Protein AF-A0AB38BLZ2-F1 (afdb_monomer)

pLDDT: mean 83.96, std 11.2, range [39.53, 96.81]

Solvent-accessible surface area (backbone atoms only — not comparable to full-atom values): 18205 Å² total; per-residue (Å²): 129,86,78,77,80,40,36,36,30,38,37,42,45,63,64,98,86,65,92,75,84,77,57,64,66,62,52,53,51,53,39,42,73,73,34,82,57,45,43,65,57,74,48,79,86,64,67,67,87,76,29,53,58,26,36,32,22,47,77,90,39,77,36,30,35,40,36,40,34,74,45,71,57,96,86,41,70,22,49,37,40,38,39,44,49,74,43,80,77,51,75,43,77,64,50,50,48,53,54,52,48,45,56,50,43,54,53,51,52,44,44,75,73,66,43,78,45,72,46,79,77,40,48,41,66,26,50,50,48,36,51,56,49,49,52,54,48,53,53,47,52,51,52,52,48,47,46,54,49,55,53,41,34,78,75,59,36,89,62,29,60,82,76,51,48,48,69,69,57,54,55,52,36,54,66,48,43,55,67,49,51,75,73,43,61,93,54,70,91,61,88,51,65,70,75,60,49,54,78,66,49,66,48,52,58,34,64,37,49,38,76,45,61,73,61,80,49,70,70,54,48,51,54,49,50,54,54,51,51,55,38,64,76,66,73,54,58,71,69,57,57,51,48,60,58,58,69,45,38,46,91,49,66,27,47,37,69,69,70,33,56,92,32,48,65,73,63,53,64,54,55,51,58,55,48,41,58,51,50,54,42,44,78,66,69,49,90,46,53,71,69,58,44,52,55,51,50,51,54,50,53,58,47,43,53,53,51,52,52,25,44,50,41,41,48,64,68,60,73,79,115

Organism: NCBI:txid82803

Mean predicted aligned error: 9.61 Å

Structure (mmCIF, N/CA/C/O backbone):
data_AF-A0AB38BLZ2-F1
#
_entry.id   AF-A0AB38BLZ2-F1
#
loop_
_atom_site.group_PDB
_atom_site.id
_atom_site.type_symbol
_atom_site.label_atom_id
_atom_site.label_alt_id
_atom_site.label_comp_id
_atom_site.label_asym_id
_atom_site.label_entity_id
_atom_site.label_seq_id
_atom_site.pdbx_PDB_ins_code
_atom_site.Cartn_x
_atom_site.Cartn_y
_atom_site.Cartn_z
_atom_site.occupancy
_atom_site.B_iso_or_equiv
_atom_site.auth_seq_id
_atom_site.auth_comp_id
_atom_site.auth_asym_id
_atom_site.auth_atom_id
_atom_site.pdbx_PDB_model_num
ATOM 1 N N . MET A 1 1 ? -11.806 25.461 7.755 1.00 40.72 1 MET A N 1
ATOM 2 C CA . MET A 1 1 ? -11.241 24.106 7.628 1.00 40.72 1 MET A CA 1
ATOM 3 C C . MET A 1 1 ? -12.304 23.178 8.152 1.00 40.72 1 MET A C 1
ATOM 5 O O . MET A 1 1 ? -12.737 23.386 9.275 1.00 40.72 1 MET A O 1
ATOM 9 N N . ASP A 1 2 ? -12.812 22.295 7.302 1.00 39.53 2 ASP A N 1
ATOM 10 C CA . ASP A 1 2 ? -13.836 21.329 7.694 1.00 39.53 2 ASP A CA 1
ATOM 11 C C . ASP A 1 2 ? -13.215 20.425 8.766 1.00 39.53 2 ASP A C 1
ATOM 13 O O . ASP A 1 2 ? -12.182 19.797 8.517 1.00 39.53 2 ASP A O 1
ATOM 17 N N . THR A 1 3 ? -13.748 20.444 9.986 1.00 51.53 3 THR A N 1
ATOM 18 C CA . THR A 1 3 ? -13.299 19.545 11.049 1.00 51.53 3 THR A CA 1
ATOM 19 C C . THR A 1 3 ? -13.644 18.131 10.602 1.00 51.53 3 THR A C 1
ATOM 21 O O . THR A 1 3 ? -14.809 17.736 10.600 1.00 51.53 3 THR A O 1
ATOM 24 N N . MET A 1 4 ? -12.634 17.378 10.145 1.00 58.53 4 MET A N 1
ATOM 25 C CA . MET A 1 4 ? -12.800 15.976 9.758 1.00 58.53 4 MET A CA 1
ATOM 26 C C . MET A 1 4 ? -13.527 15.252 10.889 1.00 58.53 4 MET A C 1
ATOM 28 O O . MET A 1 4 ? -13.049 15.216 12.022 1.00 58.53 4 MET A O 1
ATOM 32 N N . ARG A 1 5 ? -14.702 14.701 10.588 1.00 67.19 5 ARG A N 1
ATOM 33 C CA . ARG A 1 5 ? -15.499 13.953 11.555 1.00 67.19 5 ARG A CA 1
ATOM 34 C C . ARG A 1 5 ? -14.756 12.662 11.911 1.00 67.19 5 ARG A C 1
ATOM 36 O O . ARG A 1 5 ? -14.778 11.706 11.142 1.00 67.19 5 ARG A O 1
ATOM 43 N N . ARG A 1 6 ? -14.097 12.636 13.071 1.00 82.06 6 ARG A N 1
ATOM 44 C CA . ARG A 1 6 ? -13.331 11.482 13.562 1.00 82.06 6 ARG A CA 1
ATOM 45 C C . ARG A 1 6 ? -14.278 10.512 14.251 1.00 82.06 6 ARG A C 1
ATOM 47 O O . ARG A 1 6 ? -14.625 10.683 15.415 1.00 82.06 6 ARG A O 1
ATOM 54 N N . LYS A 1 7 ? -14.752 9.521 13.503 1.00 87.75 7 LYS A N 1
ATOM 55 C CA . LYS A 1 7 ? -15.777 8.591 13.969 1.00 87.75 7 LYS A CA 1
ATOM 56 C C . LYS A 1 7 ? -15.363 7.149 13.732 1.00 87.75 7 LYS A C 1
ATOM 58 O O . LYS A 1 7 ? -14.854 6.794 12.669 1.00 87.75 7 LYS A O 1
ATOM 63 N N . ILE A 1 8 ? -15.615 6.317 14.733 1.00 88.75 8 ILE A N 1
ATOM 64 C CA . ILE A 1 8 ? -15.504 4.867 14.640 1.00 88.75 8 ILE A CA 1
ATOM 65 C C . ILE A 1 8 ? -16.882 4.283 14.923 1.00 88.75 8 ILE A C 1
ATOM 67 O O . ILE A 1 8 ? -17.538 4.637 15.900 1.00 88.75 8 ILE A O 1
ATOM 71 N N . LYS A 1 9 ? -17.338 3.380 14.064 1.00 90.38 9 LYS A N 1
ATOM 72 C CA . LYS A 1 9 ? -18.650 2.757 14.165 1.00 90.38 9 LYS A CA 1
ATOM 73 C C . LYS A 1 9 ? -18.559 1.273 13.876 1.00 90.38 9 LYS A C 1
ATOM 75 O O . LYS A 1 9 ? -18.134 0.873 12.791 1.00 90.38 9 LYS A O 1
ATOM 80 N N . PHE A 1 10 ? -19.058 0.466 14.804 1.00 89.94 10 PHE A N 1
ATOM 81 C CA . PHE A 1 10 ? -19.165 -0.974 14.623 1.00 89.94 10 PHE A CA 1
ATOM 82 C C . PHE A 1 10 ? -20.549 -1.508 14.974 1.00 89.94 10 PHE A C 1
ATOM 84 O O . PHE A 1 10 ? -21.252 -0.993 15.843 1.00 89.94 10 PHE A O 1
ATOM 91 N N . ILE A 1 11 ? -20.940 -2.565 14.262 1.00 87.81 11 ILE A N 1
ATOM 92 C CA . ILE A 1 11 ? -22.178 -3.308 14.495 1.00 87.81 11 ILE A CA 1
ATOM 93 C C . ILE A 1 11 ? -21.825 -4.753 14.811 1.00 87.81 11 ILE A C 1
ATOM 95 O O . ILE A 1 11 ? -21.118 -5.423 14.060 1.00 87.81 11 ILE A O 1
ATOM 99 N N . THR A 1 12 ? -22.343 -5.246 15.925 1.00 85.12 12 THR A N 1
ATOM 100 C CA . THR A 1 12 ? -22.231 -6.658 16.307 1.00 85.12 12 THR A CA 1
ATOM 101 C C . THR A 1 12 ? -23.292 -7.489 15.593 1.00 85.12 12 THR A C 1
ATOM 103 O O . THR A 1 12 ? -24.406 -7.014 15.413 1.00 85.12 12 THR A O 1
ATOM 106 N N . ILE A 1 13 ? -22.983 -8.735 15.227 1.00 75.38 13 ILE A N 1
ATOM 107 C CA . ILE A 1 13 ? -24.004 -9.726 14.863 1.00 75.38 13 ILE A CA 1
ATOM 108 C C . ILE A 1 13 ? -24.170 -10.693 16.029 1.00 75.38 13 ILE A C 1
ATOM 110 O O . ILE A 1 13 ? -23.218 -11.384 16.412 1.00 75.38 13 ILE A O 1
ATOM 114 N N . LYS A 1 14 ? -25.392 -10.767 16.562 1.00 68.69 14 LYS A N 1
ATOM 115 C CA . LYS A 1 14 ? -25.784 -11.789 17.539 1.00 68.69 14 LYS A CA 1
ATOM 116 C C . LYS A 1 14 ? -26.330 -13.025 16.818 1.00 68.69 14 LYS A C 1
ATOM 118 O O . LYS A 1 14 ? -26.986 -12.916 15.783 1.00 68.69 14 LYS A O 1
ATOM 123 N N . ASN A 1 15 ? -26.083 -14.204 17.385 1.00 58.34 15 ASN A N 1
ATOM 124 C CA . ASN A 1 15 ? -26.755 -15.425 16.953 1.00 58.34 15 ASN A CA 1
ATOM 125 C C . ASN A 1 15 ? -28.181 -15.436 17.530 1.00 58.34 15 ASN A C 1
ATOM 127 O O . ASN A 1 15 ? -28.391 -15.012 18.668 1.00 58.34 15 ASN A O 1
ATOM 131 N N . SER A 1 16 ? -29.161 -15.906 16.761 1.00 57.38 16 SER A N 1
ATOM 132 C CA . SER A 1 16 ? -30.600 -15.734 17.032 1.00 57.38 16 SER A CA 1
ATOM 133 C C . SER A 1 16 ? -31.121 -16.402 18.314 1.00 57.38 16 SER A C 1
ATOM 135 O O . SER A 1 16 ? -32.281 -16.213 18.667 1.00 57.38 16 SER A O 1
ATOM 137 N N . SER A 1 17 ? -30.286 -17.171 19.013 1.00 53.69 17 SER A N 1
ATOM 138 C CA . SER A 1 17 ? -30.633 -17.944 20.209 1.00 53.69 17 SER A CA 1
ATOM 139 C C . SER A 1 17 ? -29.987 -17.448 21.510 1.00 53.69 17 SER A C 1
ATOM 141 O O . SER A 1 17 ? -30.197 -18.072 22.546 1.00 53.69 17 SER A O 1
ATOM 143 N N . MET A 1 18 ? -29.192 -16.369 21.495 1.00 54.12 18 MET A N 1
ATOM 144 C CA . MET A 1 18 ? -28.422 -15.934 22.669 1.00 54.12 18 MET A CA 1
ATOM 145 C C . MET A 1 18 ? -28.929 -14.587 23.208 1.00 54.12 18 MET A C 1
ATOM 147 O O . MET A 1 18 ? -28.741 -13.544 22.578 1.00 54.12 18 MET A O 1
ATOM 151 N N . GLN A 1 19 ? -29.557 -14.595 24.391 1.00 55.44 19 GLN A N 1
ATOM 152 C CA . GLN A 1 19 ? -29.755 -13.378 25.185 1.00 55.44 19 GLN A CA 1
ATOM 153 C C . GLN A 1 19 ? -28.405 -12.986 25.787 1.00 55.44 19 GLN A C 1
ATOM 155 O O . GLN A 1 19 ? -27.980 -13.509 26.810 1.00 55.44 19 GLN A O 1
ATOM 160 N N . LEU A 1 20 ? -27.694 -12.107 25.089 1.00 59.12 20 LEU A N 1
ATOM 161 C CA . LEU A 1 20 ? -26.482 -11.484 25.599 1.00 59.12 20 LEU A CA 1
ATOM 162 C C . LEU A 1 20 ? -26.859 -10.182 26.299 1.00 59.12 20 LEU A C 1
ATOM 164 O O . LEU A 1 20 ? -27.080 -9.173 25.623 1.00 59.12 20 LEU A O 1
ATOM 168 N N . GLU A 1 21 ? -26.931 -10.237 27.629 1.00 66.94 21 GLU A N 1
ATOM 169 C CA . GLU A 1 21 ? -26.895 -9.061 28.496 1.00 66.94 21 GLU A CA 1
ATOM 170 C C . GLU A 1 21 ? -25.448 -8.566 28.553 1.00 66.94 21 GLU A C 1
ATOM 172 O O . GLU A 1 21 ? -24.581 -9.160 29.196 1.00 66.94 21 GLU A O 1
ATOM 177 N N . ILE A 1 22 ? -25.158 -7.505 27.802 1.00 73.19 22 ILE A N 1
ATOM 178 C CA . ILE A 1 22 ? -23.884 -6.804 27.930 1.00 73.19 22 ILE A CA 1
ATOM 179 C C . ILE A 1 22 ? -24.063 -5.769 29.031 1.00 73.19 22 ILE A C 1
ATOM 181 O O . ILE A 1 22 ? -24.833 -4.825 28.877 1.00 73.19 22 ILE A O 1
ATOM 185 N N . ASN A 1 23 ? -23.343 -5.950 30.133 1.00 83.00 23 ASN A N 1
ATOM 186 C CA . ASN A 1 23 ? -23.234 -4.928 31.158 1.00 83.00 23 ASN A CA 1
ATOM 187 C C . ASN A 1 23 ? -22.262 -3.847 30.662 1.00 83.00 23 ASN A C 1
ATOM 189 O O . ASN A 1 23 ? -21.052 -4.070 30.596 1.00 83.00 23 ASN A O 1
ATOM 193 N N . TYR A 1 24 ? -22.806 -2.696 30.265 1.00 82.94 24 TYR A N 1
ATOM 194 C CA . TYR A 1 24 ? -22.017 -1.583 29.736 1.00 82.94 24 TYR A CA 1
ATOM 195 C C . TYR A 1 24 ? -21.037 -1.022 30.766 1.00 82.94 24 TYR A C 1
ATOM 197 O O . TYR A 1 24 ? -19.929 -0.661 30.383 1.00 82.94 24 TYR A O 1
ATOM 205 N N . THR A 1 25 ? -21.399 -1.040 32.052 1.00 84.69 25 THR A N 1
ATOM 206 C CA . THR A 1 25 ? -20.509 -0.653 33.153 1.00 84.69 25 THR A CA 1
ATOM 207 C C . THR A 1 25 ? -19.302 -1.583 33.223 1.00 84.69 25 THR A C 1
ATOM 209 O O . THR A 1 25 ? -18.171 -1.111 33.217 1.00 84.69 25 THR A O 1
ATOM 212 N N . ASP A 1 26 ? -19.518 -2.902 33.174 1.00 88.12 26 ASP A N 1
ATOM 213 C CA . ASP A 1 26 ? -18.412 -3.872 33.170 1.00 88.12 26 ASP A CA 1
ATOM 214 C C . ASP A 1 26 ? -17.519 -3.716 31.929 1.00 88.12 26 ASP A C 1
ATOM 216 O O . ASP A 1 26 ? -16.310 -3.925 32.005 1.00 88.12 26 ASP A O 1
ATOM 220 N N . LEU A 1 27 ? -18.106 -3.387 30.771 1.00 88.44 27 LEU A N 1
ATOM 221 C CA . LEU A 1 27 ? -17.355 -3.130 29.541 1.00 88.44 27 LEU A CA 1
ATOM 222 C C . LEU A 1 27 ? -16.455 -1.901 29.692 1.00 88.44 27 LEU A C 1
ATOM 224 O O . LEU A 1 27 ? -15.264 -2.007 29.412 1.00 88.44 27 LEU A O 1
ATOM 228 N N . VAL A 1 28 ? -16.995 -0.757 30.128 1.00 90.25 28 VAL A N 1
ATOM 229 C CA . VAL A 1 28 ? -16.182 0.460 30.287 1.00 90.25 28 VAL A CA 1
ATOM 230 C C . VAL A 1 28 ? -15.120 0.280 31.367 1.00 90.25 28 VAL A C 1
ATOM 232 O O . VAL A 1 28 ? -13.969 0.612 31.111 1.00 90.25 28 VAL A O 1
ATOM 235 N N . SER A 1 29 ? -15.439 -0.355 32.501 1.00 91.06 29 SER A N 1
ATOM 236 C CA . SER A 1 29 ? -14.453 -0.663 33.547 1.00 91.06 29 SER A CA 1
ATOM 237 C C . SER A 1 29 ? -13.328 -1.567 33.038 1.00 91.06 29 SER A C 1
ATOM 239 O O . SER A 1 29 ? -12.162 -1.275 33.278 1.00 91.06 29 SER A O 1
ATOM 241 N N . SER A 1 30 ? -13.654 -2.607 32.262 1.00 91.56 30 SER A N 1
ATOM 242 C CA . SER A 1 30 ? -12.644 -3.473 31.638 1.00 91.56 30 SER A CA 1
ATOM 243 C C . SER A 1 30 ? -11.715 -2.698 30.701 1.00 91.56 30 SER A C 1
ATOM 245 O O . SER A 1 30 ? -10.531 -3.005 30.631 1.00 91.56 30 SER A O 1
ATOM 247 N N . ILE A 1 31 ? -12.229 -1.701 29.976 1.00 91.75 31 ILE A N 1
ATOM 248 C CA . ILE A 1 31 ? -11.412 -0.871 29.083 1.00 91.75 31 ILE A CA 1
ATOM 249 C C . ILE A 1 31 ? -10.514 0.074 29.887 1.00 91.75 31 ILE A C 1
ATOM 251 O O . ILE A 1 31 ? -9.355 0.239 29.526 1.00 91.75 31 ILE A O 1
ATOM 255 N N . GLU A 1 32 ? -11.014 0.678 30.968 1.00 93.00 32 GLU A N 1
ATOM 256 C CA . GLU A 1 32 ? -10.200 1.546 31.834 1.00 93.00 32 GLU A CA 1
ATOM 257 C C . GLU A 1 32 ? -9.049 0.802 32.524 1.00 93.00 32 GLU A C 1
ATOM 259 O O . GLU A 1 32 ? -8.032 1.413 32.848 1.00 93.00 32 GLU A O 1
ATOM 264 N N . GLU A 1 33 ? -9.219 -0.497 32.787 1.00 92.19 33 GLU A N 1
ATOM 265 C CA . GLU A 1 33 ? -8.164 -1.365 33.320 1.00 92.19 33 GLU A CA 1
ATOM 266 C C . GLU A 1 33 ? -7.121 -1.729 32.251 1.00 92.19 33 GLU A C 1
ATOM 268 O O . GLU A 1 33 ? -5.930 -1.800 32.553 1.00 92.19 33 GLU A O 1
ATOM 273 N N . GLU A 1 34 ? -7.555 -1.957 31.007 1.00 92.25 34 GLU A N 1
ATOM 274 C CA . GLU A 1 34 ? -6.686 -2.373 29.898 1.00 92.25 34 GLU A CA 1
ATOM 275 C C . GLU A 1 34 ? -5.946 -1.199 29.234 1.00 92.25 34 GLU A C 1
ATOM 277 O O . GLU A 1 34 ? -4.800 -1.359 28.805 1.00 92.25 34 GLU A O 1
ATOM 282 N N . VAL A 1 35 ? -6.569 -0.019 29.149 1.00 89.88 35 VAL A N 1
ATOM 283 C CA . VAL A 1 35 ? -6.046 1.136 28.407 1.00 89.88 35 VAL A CA 1
ATOM 284 C C . VAL A 1 35 ? -5.736 2.289 29.354 1.00 89.88 35 VAL A C 1
ATOM 286 O O . VAL A 1 35 ? -6.602 3.071 29.748 1.00 89.88 35 VAL A O 1
ATOM 289 N N . SER A 1 36 ? -4.454 2.410 29.698 1.00 86.56 36 SER A N 1
ATOM 290 C CA . SER A 1 36 ? -3.951 3.467 30.577 1.00 86.56 36 SER A CA 1
ATOM 291 C C . SER A 1 36 ? -4.310 4.859 30.053 1.00 86.56 36 SER A C 1
ATOM 293 O O . SER A 1 36 ? -4.063 5.179 28.894 1.00 86.56 36 SER A O 1
ATOM 295 N N . GLY A 1 37 ? -4.826 5.712 30.938 1.00 85.44 37 GLY A N 1
ATOM 296 C CA . GLY A 1 37 ? -5.163 7.105 30.636 1.00 85.44 37 GLY A CA 1
ATOM 297 C C . GLY A 1 37 ? -6.588 7.316 30.126 1.00 85.44 37 GLY A C 1
ATOM 298 O O . GLY A 1 37 ? -7.065 8.447 30.200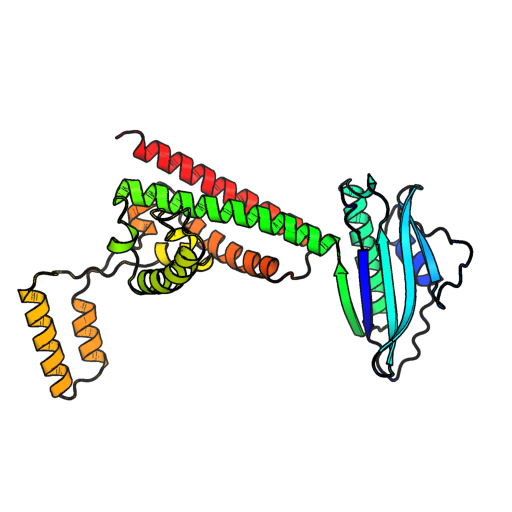 1.00 85.44 37 GLY A O 1
ATOM 299 N N . ILE A 1 38 ? -7.292 6.264 29.683 1.00 89.38 38 ILE A N 1
ATOM 300 C CA . ILE A 1 38 ? -8.701 6.361 29.276 1.00 89.38 38 ILE A CA 1
ATOM 301 C C . ILE A 1 38 ? -9.620 6.233 30.483 1.00 89.38 38 ILE A C 1
ATOM 303 O O . ILE A 1 38 ? -9.483 5.319 31.298 1.00 89.38 38 ILE A O 1
ATOM 307 N N . LYS A 1 39 ? -10.589 7.146 30.560 1.00 90.62 39 LYS A N 1
ATOM 308 C CA . LYS A 1 39 ? -11.680 7.146 31.534 1.00 90.62 39 LYS A CA 1
ATOM 309 C C . LYS A 1 39 ? -13.015 7.448 30.875 1.00 90.62 39 LYS A C 1
ATOM 311 O O . LYS A 1 39 ? -13.074 8.197 29.900 1.00 90.62 39 LYS A O 1
ATOM 316 N N . PHE A 1 40 ? -14.085 6.912 31.452 1.00 89.69 40 PHE A N 1
ATOM 317 C CA . PHE A 1 40 ? -15.451 7.097 30.974 1.00 89.69 40 PHE A CA 1
ATOM 318 C C . PHE A 1 40 ? -16.316 7.819 32.009 1.00 89.69 40 PHE A C 1
ATOM 320 O O . PHE A 1 40 ? -17.192 7.200 32.621 1.00 89.69 40 PHE A O 1
ATOM 327 N N . PRO A 1 41 ? -16.100 9.130 32.245 1.00 83.69 41 PRO A N 1
ATOM 328 C CA . PRO A 1 41 ? -16.984 9.881 33.119 1.00 83.69 41 PRO A CA 1
ATOM 329 C C . PRO A 1 41 ? -18.413 9.816 32.569 1.00 83.69 41 PRO A C 1
ATOM 331 O O . PRO A 1 41 ? -18.666 10.114 31.396 1.00 83.69 41 PRO A O 1
ATOM 334 N N . MET A 1 42 ? -19.346 9.385 33.418 1.00 69.19 42 MET A N 1
ATOM 335 C CA . MET A 1 42 ? -20.750 9.276 33.040 1.00 69.19 42 MET A CA 1
ATOM 336 C C . MET A 1 42 ? -21.273 10.664 32.664 1.00 69.19 42 MET A C 1
ATOM 338 O O . MET A 1 42 ? -21.106 11.624 33.416 1.00 69.19 42 MET A O 1
ATOM 342 N N . THR A 1 43 ? -21.902 10.779 31.498 1.00 66.50 43 THR A N 1
ATOM 343 C CA . THR A 1 43 ? -22.772 11.921 31.214 1.00 66.50 43 THR A CA 1
ATOM 344 C C . THR A 1 43 ? -24.074 11.724 31.975 1.00 66.50 43 THR A C 1
ATOM 346 O O . THR A 1 43 ? -24.560 10.591 32.018 1.00 66.50 43 THR A O 1
ATOM 349 N N . ASP A 1 44 ? -24.655 12.795 32.528 1.00 56.09 44 ASP A N 1
ATOM 350 C CA . ASP A 1 44 ? -26.044 12.776 33.004 1.00 56.09 44 ASP A CA 1
ATOM 351 C C . ASP A 1 44 ? -26.899 12.060 31.954 1.00 56.09 44 ASP A C 1
ATOM 353 O O . ASP A 1 44 ? -26.807 12.406 30.772 1.00 56.09 44 ASP A O 1
ATOM 357 N N . GLU A 1 45 ? -27.633 11.017 32.363 1.00 51.09 45 GLU A N 1
ATOM 358 C CA . GLU A 1 45 ? -28.365 10.098 31.484 1.00 51.09 45 GLU A CA 1
ATOM 359 C C . GLU A 1 45 ? -29.304 10.861 30.543 1.00 51.09 45 GLU A C 1
ATOM 361 O O . GLU A 1 45 ? -30.499 11.040 30.786 1.00 51.09 45 GLU A O 1
ATOM 366 N N . THR A 1 46 ? -28.782 11.309 29.410 1.00 48.59 46 THR A N 1
ATOM 367 C CA . THR A 1 46 ? -29.603 11.815 28.330 1.00 48.59 46 THR A CA 1
ATOM 368 C C . THR A 1 46 ? -30.002 10.587 27.540 1.00 48.59 46 THR A C 1
ATOM 370 O O . THR A 1 46 ? -29.261 10.059 26.718 1.00 48.59 46 THR A O 1
ATOM 373 N N . ASN A 1 47 ? -31.198 10.095 27.862 1.00 49.25 47 ASN A N 1
ATOM 374 C CA . ASN A 1 47 ? -31.903 8.992 27.212 1.00 49.25 47 ASN A CA 1
ATOM 375 C C . ASN A 1 47 ? -32.272 9.351 25.751 1.00 49.25 47 ASN A C 1
ATOM 377 O O . ASN A 1 47 ? -33.423 9.257 25.321 1.00 49.25 47 ASN A O 1
ATOM 381 N N . ILE A 1 48 ? -31.304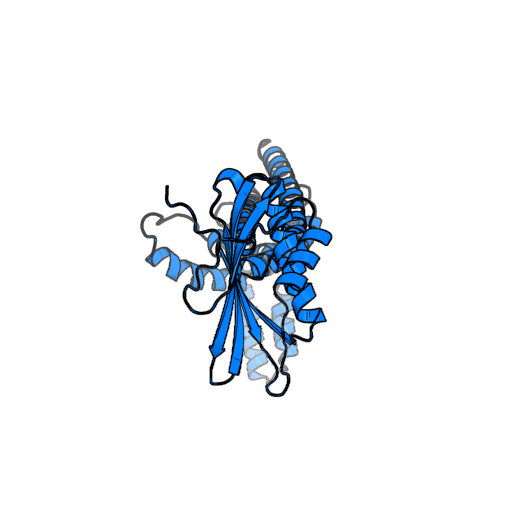 9.823 24.965 1.00 46.34 48 ILE A N 1
ATOM 382 C CA . ILE A 1 48 ? -31.486 10.178 23.566 1.00 46.34 48 ILE A CA 1
ATOM 383 C C . ILE A 1 48 ? -31.506 8.854 22.801 1.00 46.34 48 ILE A C 1
ATOM 385 O O . ILE A 1 48 ? -30.486 8.199 22.610 1.00 46.34 48 ILE A O 1
ATOM 389 N N . ASN A 1 49 ? -32.702 8.438 22.381 1.00 49.44 49 ASN A N 1
ATOM 390 C CA . ASN A 1 49 ? -32.943 7.254 21.547 1.00 49.44 49 ASN A CA 1
ATOM 391 C C . ASN A 1 49 ? -32.641 5.876 22.184 1.00 49.44 49 ASN A C 1
ATOM 393 O O . ASN A 1 49 ? -32.249 4.961 21.462 1.00 49.44 49 ASN A O 1
ATOM 397 N N . LYS A 1 50 ? -32.884 5.683 23.494 1.00 63.09 50 LYS A N 1
ATOM 398 C CA . LYS A 1 50 ? -32.710 4.385 24.203 1.00 63.09 50 LYS A CA 1
ATOM 399 C C . LYS A 1 50 ? -31.278 3.811 24.152 1.00 63.09 50 LYS A C 1
ATOM 401 O O . LYS A 1 50 ? -31.105 2.594 24.104 1.00 63.09 50 LYS A O 1
ATOM 406 N N . GLY A 1 51 ? -30.264 4.671 24.108 1.00 73.19 51 GLY A N 1
ATOM 407 C CA . GLY A 1 51 ? -28.856 4.276 24.185 1.00 73.19 51 GLY A CA 1
ATOM 408 C C . GLY A 1 51 ? -28.170 4.828 25.433 1.00 73.19 51 GLY A C 1
ATOM 409 O O . GLY A 1 51 ? -28.707 5.718 26.088 1.00 73.19 51 GLY A O 1
ATOM 410 N N . ILE A 1 52 ? -26.986 4.301 25.741 1.00 82.50 52 ILE A N 1
ATOM 411 C CA . ILE A 1 52 ? -26.124 4.773 26.831 1.00 82.50 52 ILE A CA 1
ATOM 412 C C . ILE A 1 52 ? -24.964 5.557 26.224 1.00 82.50 52 ILE A C 1
ATOM 414 O O . ILE A 1 52 ? -24.333 5.092 25.273 1.00 82.50 52 ILE A O 1
ATOM 418 N N . VAL A 1 53 ? -24.690 6.738 26.771 1.00 86.69 53 VAL A N 1
ATOM 419 C CA . VAL A 1 53 ? -23.579 7.605 26.369 1.00 86.69 53 VAL A CA 1
ATOM 420 C C . VAL A 1 53 ? -22.592 7.700 27.530 1.00 86.69 53 VAL A C 1
ATOM 422 O O . VAL A 1 53 ? -22.993 7.897 28.675 1.00 86.69 53 VAL A O 1
ATOM 425 N N . TYR A 1 54 ? -21.305 7.596 27.220 1.00 88.50 54 TYR A N 1
ATOM 426 C CA . TYR A 1 54 ? -20.206 7.955 28.106 1.00 88.50 54 TYR A CA 1
ATOM 427 C C . TYR A 1 54 ? -19.382 9.054 27.444 1.00 88.50 54 TYR A C 1
ATOM 429 O O . TYR A 1 54 ? -19.136 9.000 26.236 1.00 88.50 54 TYR A O 1
ATOM 437 N N . ASN A 1 55 ? -18.905 10.027 28.218 1.00 88.94 55 ASN A N 1
ATOM 438 C CA . ASN A 1 55 ? -17.796 10.848 27.745 1.00 88.94 55 ASN A CA 1
ATOM 439 C C . ASN A 1 55 ? -16.542 9.974 27.695 1.00 88.94 55 ASN A C 1
ATOM 441 O O . ASN A 1 55 ? -16.361 9.102 28.537 1.00 88.94 55 ASN A O 1
ATOM 445 N N . VAL A 1 56 ? -15.668 10.218 26.726 1.00 88.56 56 VAL A N 1
ATOM 446 C CA . VAL A 1 56 ? -14.333 9.620 26.677 1.00 88.56 56 VAL A CA 1
ATOM 447 C C . VAL A 1 56 ? -13.356 10.687 27.133 1.00 88.56 56 VAL A C 1
ATOM 449 O O . VAL A 1 56 ? -13.237 11.734 26.495 1.00 88.56 56 VAL A O 1
ATOM 452 N N . SER A 1 57 ? -12.680 10.429 28.244 1.00 87.94 57 SER A N 1
ATOM 453 C CA . SER A 1 57 ? -11.615 11.268 28.775 1.00 87.94 57 SER A CA 1
ATOM 454 C C . SER A 1 57 ? -10.274 10.582 28.554 1.00 87.94 57 SER A C 1
ATOM 456 O O . SER A 1 57 ? -10.143 9.402 28.870 1.00 87.94 57 SER A O 1
ATOM 458 N N . LEU A 1 58 ? -9.276 11.322 28.073 1.00 85.88 58 LEU A N 1
ATOM 459 C CA . LEU A 1 58 ? -7.877 10.905 28.098 1.00 85.88 58 LEU A CA 1
ATOM 460 C C . LEU A 1 58 ? -7.075 11.899 28.934 1.00 85.88 58 LEU A C 1
ATOM 462 O O . LEU A 1 58 ? -7.167 13.095 28.678 1.00 85.88 58 LEU A O 1
ATOM 466 N N . ASP A 1 59 ? -6.323 11.416 29.926 1.00 83.44 59 ASP A N 1
ATOM 467 C CA . ASP A 1 59 ? -5.509 12.259 30.821 1.00 83.44 59 ASP A CA 1
ATOM 468 C C . ASP A 1 59 ? -6.305 13.466 31.376 1.00 83.44 59 ASP A C 1
ATOM 470 O O . ASP A 1 59 ? -5.870 14.611 31.305 1.00 83.44 59 ASP A O 1
ATOM 474 N N . GLU A 1 60 ? -7.516 13.201 31.887 1.00 82.50 60 GLU A N 1
ATOM 475 C CA . GLU A 1 60 ? -8.468 14.192 32.441 1.00 82.50 60 GLU A CA 1
ATOM 476 C C . GLU A 1 60 ? -9.102 15.171 31.432 1.00 82.50 60 GLU A C 1
ATOM 478 O O . GLU A 1 60 ? -9.947 15.988 31.803 1.00 82.50 60 GLU A O 1
ATOM 483 N N . GLN A 1 61 ? -8.775 15.065 30.144 1.00 84.31 61 GLN A N 1
ATOM 484 C CA . GLN A 1 61 ? -9.389 15.866 29.093 1.00 84.31 61 GLN A CA 1
ATOM 485 C C . GLN A 1 61 ? -10.472 15.083 28.347 1.00 84.31 61 GLN A C 1
ATOM 487 O O . GLN A 1 61 ? -10.217 14.004 27.817 1.00 84.31 61 GLN A O 1
ATOM 492 N N . ILE A 1 62 ? -11.674 15.655 28.217 1.00 85.75 62 ILE A N 1
ATOM 493 C CA . ILE A 1 62 ? -12.730 15.072 27.375 1.00 85.75 62 ILE A CA 1
ATOM 494 C C . ILE A 1 62 ? -12.318 15.184 25.903 1.00 85.75 62 ILE A C 1
ATOM 496 O O . ILE A 1 62 ? -12.147 16.284 25.374 1.00 85.75 62 ILE A O 1
ATOM 500 N N . VAL A 1 63 ? -12.180 14.036 25.240 1.00 85.31 63 VAL A N 1
ATOM 501 C CA . VAL A 1 63 ? -11.747 13.923 23.839 1.00 85.31 63 VAL A CA 1
ATOM 502 C C . VAL A 1 63 ? -12.855 13.470 22.890 1.00 85.31 63 VAL A C 1
ATOM 504 O O . VAL A 1 63 ? -12.708 13.597 21.673 1.00 85.31 63 VAL A O 1
ATOM 507 N N . GLY A 1 64 ? -13.964 12.959 23.424 1.00 87.44 64 GLY A N 1
ATOM 508 C CA . GLY A 1 64 ? -15.071 12.457 22.620 1.00 87.44 64 GLY A CA 1
ATOM 509 C C . GLY A 1 64 ? -16.178 11.821 23.448 1.00 87.44 64 GLY A C 1
ATOM 510 O O . GLY A 1 64 ? -16.268 12.027 24.658 1.00 87.44 64 GLY A O 1
ATOM 511 N N . THR A 1 65 ? -17.009 11.025 22.785 1.00 88.56 65 THR A N 1
ATOM 512 C CA . THR A 1 65 ? -18.091 10.249 23.388 1.00 88.56 65 THR A CA 1
ATOM 513 C C . THR A 1 65 ? -18.099 8.815 22.867 1.00 88.56 65 THR A C 1
ATOM 515 O O . THR A 1 65 ? -17.737 8.527 21.725 1.00 88.56 65 THR A O 1
ATOM 518 N N . LEU A 1 66 ? -18.521 7.900 23.733 1.00 89.38 66 LEU A N 1
ATOM 519 C CA . LEU A 1 66 ? -18.776 6.502 23.434 1.00 89.38 66 LEU A CA 1
ATOM 520 C C . LEU A 1 66 ? -20.270 6.255 23.615 1.00 89.38 66 LEU A C 1
ATOM 522 O O . LEU A 1 66 ? -20.812 6.411 24.707 1.00 89.38 66 LEU A O 1
ATOM 526 N N . PHE A 1 67 ? -20.937 5.875 22.537 1.00 87.81 67 PHE A N 1
ATOM 527 C CA . PHE A 1 67 ? -22.368 5.639 22.499 1.00 87.81 67 PHE A CA 1
ATOM 528 C C . PHE A 1 67 ? -22.672 4.180 22.186 1.00 87.81 67 PHE A C 1
ATOM 530 O O . PHE A 1 67 ? -22.202 3.623 21.192 1.00 87.81 67 PHE A O 1
ATOM 537 N N . PHE A 1 68 ? -23.523 3.588 23.014 1.00 85.75 68 PHE A N 1
ATOM 538 C CA . PHE A 1 68 ? -24.063 2.251 22.845 1.00 85.75 68 PHE A CA 1
ATOM 539 C C . PHE A 1 68 ? -25.554 2.338 22.560 1.00 85.75 68 PHE A C 1
ATOM 541 O O . PHE A 1 68 ? -26.299 2.950 23.322 1.00 85.75 68 PHE A O 1
ATOM 548 N N . CYS A 1 69 ? -26.024 1.666 21.514 1.00 82.44 69 CYS A N 1
ATOM 549 C CA . CYS A 1 69 ? -27.457 1.484 21.318 1.00 82.44 69 CYS A CA 1
ATOM 550 C C . CYS A 1 69 ? -27.788 0.110 20.751 1.00 82.44 69 CYS A C 1
ATOM 552 O O . CYS A 1 69 ? -27.004 -0.512 20.031 1.00 82.44 69 CYS A O 1
ATOM 554 N N . GLU A 1 70 ? -28.986 -0.367 21.065 1.00 80.38 70 GLU A N 1
ATOM 555 C CA . GLU A 1 70 ? -29.520 -1.579 20.464 1.00 80.38 70 GLU A CA 1
ATOM 556 C C . GLU A 1 70 ? -30.406 -1.233 19.267 1.00 80.38 70 GLU A C 1
ATOM 558 O O . GLU A 1 70 ? -31.335 -0.426 19.355 1.00 80.38 70 GLU A O 1
ATOM 563 N N . LYS A 1 71 ? -30.137 -1.870 18.127 1.00 79.00 71 LYS A N 1
ATOM 564 C CA . LYS A 1 71 ? -30.887 -1.686 16.882 1.00 79.00 71 LYS A CA 1
ATOM 565 C C . LYS A 1 71 ? -31.278 -3.022 16.278 1.00 79.00 71 LYS A C 1
ATOM 567 O O . LYS A 1 71 ? -30.509 -3.980 16.281 1.00 79.00 71 LYS A O 1
ATOM 572 N N . LYS A 1 72 ? -32.488 -3.091 15.719 1.00 77.25 72 LYS A N 1
ATOM 573 C CA . LYS A 1 72 ? -32.940 -4.269 14.973 1.00 77.25 72 LYS A CA 1
ATOM 574 C C . LYS A 1 72 ? -32.565 -4.141 13.498 1.00 77.25 72 LYS A C 1
ATOM 576 O O . LYS A 1 72 ? -32.993 -3.195 12.845 1.00 77.25 72 LYS A O 1
ATOM 581 N N . TYR A 1 73 ? -31.840 -5.123 12.968 1.00 76.81 73 TYR A N 1
ATOM 582 C CA . TYR A 1 73 ? -31.565 -5.270 11.537 1.00 76.81 73 TYR A CA 1
ATOM 583 C C . TYR A 1 73 ? -32.191 -6.574 11.054 1.00 76.81 73 TYR A C 1
ATOM 585 O O . TYR A 1 73 ? -31.882 -7.643 11.575 1.00 76.81 73 TYR A O 1
ATOM 593 N N . ASN A 1 74 ? -33.104 -6.479 10.084 1.00 77.69 74 ASN A N 1
ATOM 594 C CA . ASN A 1 74 ? -33.853 -7.620 9.544 1.00 77.69 74 ASN A CA 1
ATOM 595 C C . ASN A 1 74 ? -34.478 -8.526 10.633 1.00 77.69 74 ASN A C 1
ATOM 597 O O . ASN A 1 74 ? -34.373 -9.747 10.585 1.00 77.69 74 ASN A O 1
ATOM 601 N N . GLY A 1 75 ? -35.063 -7.918 11.670 1.00 72.25 75 GLY A N 1
ATOM 602 C CA . GLY A 1 75 ? -35.687 -8.634 12.791 1.00 72.25 75 GLY A CA 1
ATOM 603 C C . GLY A 1 75 ? -34.734 -9.090 13.905 1.00 72.25 75 GLY A C 1
ATOM 604 O O . GLY A 1 75 ? -35.205 -9.363 15.007 1.00 72.25 75 GLY A O 1
ATOM 605 N N . TYR A 1 76 ? -33.417 -9.088 13.681 1.00 74.31 76 TYR A N 1
ATOM 606 C CA . TYR A 1 76 ? -32.417 -9.467 14.685 1.00 74.31 76 TYR A CA 1
ATOM 607 C C . TYR A 1 76 ? -31.940 -8.254 15.482 1.00 74.31 76 TYR A C 1
ATOM 609 O O . TYR A 1 76 ? -31.638 -7.210 14.905 1.00 74.31 76 TYR A O 1
ATOM 617 N N . LEU A 1 77 ? -31.863 -8.382 16.808 1.00 75.06 77 LEU A N 1
ATOM 618 C CA . LEU A 1 77 ? -31.339 -7.340 17.690 1.00 75.06 77 LEU A CA 1
ATOM 619 C C . LEU A 1 77 ? -29.807 -7.352 17.662 1.00 75.06 77 LEU A C 1
ATOM 621 O O . LEU A 1 77 ? -29.181 -8.370 17.949 1.00 75.06 77 LEU A O 1
ATOM 625 N N . ASN A 1 78 ? -29.213 -6.212 17.337 1.00 80.38 78 ASN A N 1
ATOM 626 C CA . ASN A 1 78 ? -27.776 -6.014 17.233 1.00 80.38 78 ASN A CA 1
ATOM 627 C C . ASN A 1 78 ? -27.373 -4.822 18.097 1.00 80.38 78 ASN A C 1
ATOM 629 O O . ASN A 1 78 ? -28.144 -3.879 18.267 1.00 80.38 78 ASN A O 1
ATOM 633 N N . MET A 1 79 ? -26.154 -4.857 18.620 1.00 81.31 79 MET A N 1
ATOM 634 C CA . MET A 1 79 ? -25.564 -3.698 19.279 1.00 81.31 79 MET A CA 1
ATOM 635 C C . MET A 1 79 ? -24.802 -2.869 18.250 1.00 81.31 79 MET A C 1
ATOM 637 O O . MET A 1 79 ? -23.944 -3.406 17.543 1.00 81.31 79 MET A O 1
ATOM 641 N N . GLU A 1 80 ? -25.128 -1.585 18.184 1.00 85.75 80 GLU A N 1
ATOM 642 C CA . GLU A 1 80 ? -24.384 -0.566 17.457 1.00 85.75 80 GLU A CA 1
ATOM 643 C C . GLU A 1 80 ? -23.591 0.255 18.472 1.00 85.75 80 GLU A C 1
ATOM 645 O O . GLU A 1 80 ? -24.130 0.707 19.486 1.00 85.75 80 GLU A O 1
ATOM 650 N N . ILE A 1 81 ? -22.302 0.416 18.196 1.00 86.00 81 ILE A N 1
ATOM 651 C CA . ILE A 1 81 ? -21.377 1.145 19.053 1.00 86.00 81 ILE A CA 1
ATOM 652 C C . ILE A 1 81 ? -20.717 2.213 18.202 1.00 86.00 81 ILE A C 1
ATOM 654 O O . ILE A 1 81 ? -20.246 1.941 17.092 1.00 86.00 81 ILE A O 1
ATOM 658 N N . ILE A 1 82 ? -20.739 3.436 18.713 1.00 87.12 82 ILE A N 1
ATOM 659 C CA . ILE A 1 82 ? -20.217 4.618 18.044 1.00 87.12 82 ILE A CA 1
ATOM 660 C C . ILE A 1 82 ? -19.232 5.288 18.991 1.00 87.12 82 ILE A C 1
ATOM 662 O O . ILE A 1 82 ? -19.560 5.553 20.142 1.00 87.12 82 ILE A O 1
ATOM 666 N N . ILE A 1 83 ? -18.035 5.561 18.494 1.00 85.94 83 ILE A N 1
ATOM 667 C CA . ILE A 1 83 ? -17.033 6.385 19.156 1.00 85.94 83 ILE A CA 1
ATOM 668 C C . ILE A 1 83 ? -16.931 7.652 18.311 1.00 85.94 83 ILE A C 1
ATOM 670 O O . ILE A 1 83 ? -16.454 7.598 17.175 1.00 85.94 83 ILE A O 1
ATOM 674 N N . ASP A 1 84 ? -17.426 8.767 18.835 1.00 85.56 84 ASP A N 1
ATOM 675 C CA . ASP A 1 84 ? -17.324 10.080 18.199 1.00 85.56 84 ASP A CA 1
ATOM 676 C C . ASP A 1 84 ? -16.206 10.866 18.897 1.00 85.56 84 ASP A C 1
ATOM 678 O O . ASP A 1 84 ? -16.302 11.196 20.076 1.00 85.56 84 ASP A O 1
ATOM 682 N N . ILE A 1 85 ? -15.125 11.158 18.177 1.00 81.12 85 ILE A N 1
ATOM 683 C CA . ILE A 1 85 ? -13.955 11.873 18.697 1.00 81.12 85 ILE A CA 1
ATOM 684 C C . ILE A 1 85 ? -14.081 13.335 18.266 1.00 81.12 85 ILE A C 1
ATOM 686 O O . ILE A 1 85 ? -14.124 13.648 17.076 1.00 81.12 85 ILE A O 1
ATOM 690 N N . THR A 1 86 ? -14.182 14.239 19.238 1.00 72.50 86 THR A N 1
ATOM 691 C CA . THR A 1 86 ? -14.518 15.658 19.021 1.00 72.50 86 THR A CA 1
ATOM 692 C C . THR A 1 86 ? -13.337 16.600 19.246 1.00 72.50 86 THR A C 1
ATOM 694 O O . THR A 1 86 ? -13.401 17.766 18.866 1.00 72.50 86 THR A O 1
ATOM 697 N N . SER A 1 87 ? -12.253 16.114 19.853 1.00 63.78 87 SER A N 1
ATOM 698 C CA . SER A 1 87 ? -11.068 16.913 20.169 1.00 63.78 87 SER A CA 1
ATOM 699 C C . SER A 1 87 ? -10.126 17.065 18.970 1.00 63.78 87 SER A C 1
ATOM 701 O O . SER A 1 87 ? -9.562 16.081 18.492 1.00 63.78 87 SER A O 1
ATOM 703 N N . ASP A 1 88 ? -9.852 18.306 18.552 1.00 57.44 88 ASP A N 1
ATOM 704 C CA . ASP A 1 88 ? -8.770 18.622 17.602 1.00 57.44 88 ASP A CA 1
ATOM 705 C C . ASP A 1 88 ? -7.371 18.342 18.185 1.00 57.44 88 ASP A C 1
ATOM 707 O O . ASP A 1 88 ? -6.436 18.055 17.437 1.00 57.44 88 ASP A O 1
ATOM 711 N N . GLN A 1 89 ? -7.225 18.350 19.518 1.00 51.28 89 GLN A N 1
ATOM 712 C CA . GLN A 1 89 ? -5.966 18.045 20.214 1.00 51.28 89 GLN A CA 1
ATOM 713 C C . GLN A 1 89 ? -5.594 16.553 20.184 1.00 51.28 89 GLN A C 1
ATOM 715 O O . GLN A 1 89 ? -4.448 16.210 20.473 1.00 51.28 89 GLN A O 1
ATOM 720 N N . SER A 1 90 ? -6.500 15.672 19.737 1.00 50.78 90 SER A N 1
ATOM 721 C CA . SER A 1 90 ? -6.216 14.243 19.522 1.00 50.78 90 SER A CA 1
ATOM 722 C C . SER A 1 90 ? -5.237 13.954 18.363 1.00 50.78 90 SER A C 1
ATOM 724 O O . SER A 1 90 ? -4.997 12.803 18.039 1.00 50.78 90 SER A O 1
ATOM 726 N N . LEU A 1 91 ? -4.619 14.986 17.770 1.00 50.34 91 LEU A N 1
ATOM 727 C CA . LEU A 1 91 ? -3.584 14.876 16.729 1.00 50.34 91 LEU A CA 1
ATOM 728 C C . LEU A 1 91 ? -2.179 14.528 17.256 1.00 50.34 91 LEU A C 1
ATOM 730 O O . LEU A 1 91 ? -1.248 14.392 16.462 1.00 50.34 91 LEU A O 1
ATOM 734 N N . SER A 1 92 ? -1.977 14.425 18.574 1.00 57.69 92 SER A N 1
ATOM 735 C CA . SER A 1 92 ? -0.700 13.925 19.099 1.00 57.69 92 SER A CA 1
ATOM 736 C C . SER A 1 92 ? -0.643 12.400 18.941 1.00 57.69 92 SER A C 1
ATOM 738 O O . SER A 1 92 ? -1.620 11.711 19.226 1.00 57.69 92 SER A O 1
ATOM 740 N N . GLY A 1 93 ? 0.503 11.861 18.506 1.00 63.12 93 GLY A N 1
ATOM 741 C CA . GLY A 1 93 ? 0.668 10.422 18.242 1.00 63.12 93 GLY A CA 1
ATOM 742 C C . GLY A 1 93 ? 0.396 9.517 19.450 1.00 63.12 93 GLY A C 1
ATOM 743 O O . GLY A 1 93 ? 0.112 8.338 19.267 1.00 63.12 93 GLY A O 1
ATOM 744 N N . LYS A 1 94 ? 0.428 10.080 20.667 1.00 65.75 94 LYS A N 1
ATOM 745 C CA . LYS A 1 94 ? -0.043 9.418 21.884 1.00 65.75 94 LYS A CA 1
ATOM 746 C C . LYS A 1 94 ? -1.548 9.121 21.765 1.00 65.75 94 LYS A C 1
ATOM 748 O O . LYS A 1 94 ? -1.889 7.957 21.604 1.00 65.75 94 LYS A O 1
ATOM 753 N N . TYR A 1 95 ? -2.394 10.158 21.661 1.00 72.69 95 TYR A N 1
ATOM 754 C CA . TYR A 1 95 ? -3.867 10.053 21.630 1.00 72.69 95 TYR A CA 1
ATOM 755 C C . TYR A 1 95 ? -4.394 9.050 20.593 1.00 72.69 95 TYR A C 1
ATOM 757 O O . TYR A 1 95 ? -5.331 8.301 20.866 1.00 72.69 95 TYR A O 1
ATOM 765 N N . GLU A 1 96 ? -3.792 9.012 19.403 1.00 77.00 96 GLU A N 1
ATOM 766 C CA . GLU A 1 96 ? -4.168 8.054 18.357 1.00 77.00 96 GLU A CA 1
ATOM 767 C C . GLU A 1 96 ? -3.942 6.598 18.796 1.00 77.00 96 GLU A C 1
ATOM 769 O O . GLU A 1 96 ? -4.762 5.717 18.520 1.00 77.00 96 GLU A O 1
ATOM 774 N N . LYS A 1 97 ? -2.866 6.334 19.541 1.00 83.50 97 LYS A N 1
ATOM 775 C CA . LYS A 1 97 ? -2.584 5.005 20.070 1.00 83.50 97 LYS A CA 1
ATOM 776 C C . LYS A 1 97 ? -3.621 4.586 21.110 1.00 83.50 97 LYS A C 1
ATOM 778 O O . LYS A 1 97 ? -4.183 3.505 20.963 1.00 83.50 97 LYS A O 1
ATOM 783 N N . GLU A 1 98 ? -3.927 5.414 22.114 1.00 86.44 98 GLU A N 1
ATOM 784 C CA . GLU A 1 98 ? -4.885 5.004 23.152 1.00 86.44 98 GLU A CA 1
ATOM 785 C C . GLU A 1 98 ? -6.298 4.795 22.592 1.00 86.44 98 GLU A C 1
ATOM 787 O O . GLU A 1 98 ? -6.971 3.836 22.967 1.00 86.44 98 GLU A O 1
ATOM 792 N N . ILE A 1 99 ? -6.744 5.615 21.634 1.00 86.25 99 ILE A N 1
ATOM 793 C CA . ILE A 1 99 ? -8.014 5.380 20.924 1.00 86.25 99 ILE A CA 1
ATOM 794 C C . ILE A 1 99 ? -7.975 4.058 20.138 1.00 86.25 99 ILE A C 1
ATOM 796 O O . ILE A 1 99 ? -8.958 3.305 20.124 1.00 86.25 99 ILE A O 1
ATOM 800 N N . GLY A 1 100 ? -6.838 3.748 19.510 1.00 88.31 100 GLY A N 1
ATOM 801 C CA . GLY A 1 100 ? -6.597 2.473 18.836 1.00 88.31 100 GLY A CA 1
ATOM 802 C C . GLY A 1 100 ? -6.658 1.273 19.791 1.00 88.31 100 GLY A C 1
ATOM 803 O O . GLY A 1 100 ? -7.269 0.246 19.481 1.00 88.31 100 GLY A O 1
ATOM 804 N N . ASP A 1 101 ? -6.089 1.413 20.982 1.00 90.31 101 ASP A N 1
ATOM 805 C CA . ASP A 1 101 ? -6.109 0.388 22.024 1.00 90.31 101 ASP A CA 1
ATOM 806 C C . ASP A 1 101 ? -7.519 0.239 22.623 1.00 90.31 101 ASP A C 1
ATOM 808 O O . ASP A 1 101 ? -7.997 -0.881 22.823 1.00 90.31 101 ASP A O 1
ATOM 812 N N . MET A 1 102 ? -8.258 1.340 22.790 1.00 90.19 102 MET A N 1
ATOM 813 C CA . MET A 1 102 ? -9.662 1.341 23.217 1.00 90.19 102 MET A CA 1
ATOM 814 C C . MET A 1 102 ? -10.548 0.550 22.260 1.00 90.19 102 MET A C 1
ATOM 816 O O . MET A 1 102 ? -11.290 -0.338 22.686 1.00 90.19 102 MET A O 1
ATOM 820 N N . LYS A 1 103 ? -10.469 0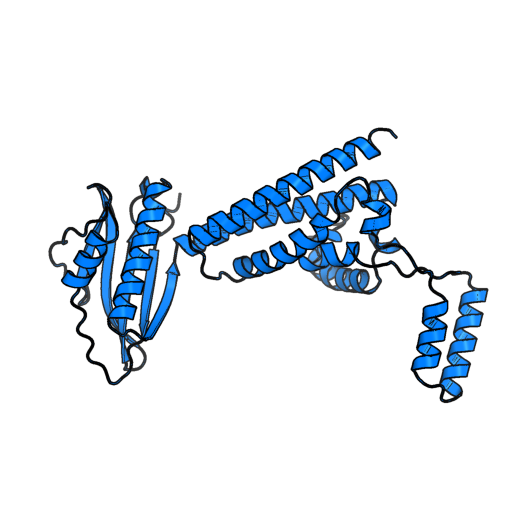.829 20.952 1.00 90.25 103 LYS A N 1
ATOM 821 C CA . LYS A 1 103 ? -11.299 0.129 19.961 1.00 90.25 103 LYS A CA 1
ATOM 822 C C . LYS A 1 103 ? -10.950 -1.365 19.885 1.00 90.25 103 LYS A C 1
ATOM 824 O O . LYS A 1 103 ? -11.853 -2.196 19.749 1.00 90.25 103 LYS A O 1
ATOM 829 N N . LYS A 1 104 ? -9.664 -1.725 20.038 1.00 91.56 104 LYS A N 1
ATOM 830 C CA . LYS A 1 104 ? -9.204 -3.122 20.148 1.00 91.56 104 LYS A CA 1
ATOM 831 C C . LYS A 1 104 ? -9.788 -3.793 21.401 1.00 91.56 104 LYS A C 1
ATOM 833 O O . LYS A 1 104 ? -10.330 -4.896 21.288 1.00 91.56 104 LYS A O 1
ATOM 838 N N . SER A 1 105 ? -9.752 -3.115 22.549 1.00 92.50 105 SER A N 1
ATOM 839 C CA . SER A 1 105 ? -10.267 -3.602 23.840 1.00 92.50 105 SER A CA 1
ATOM 840 C C . SER A 1 105 ? -11.777 -3.841 23.797 1.00 92.50 105 SER A C 1
ATOM 842 O O . SER A 1 105 ? -12.236 -4.938 24.123 1.00 92.50 105 SER A O 1
ATOM 844 N N . ILE A 1 106 ? -12.557 -2.898 23.246 1.00 90.56 106 ILE A N 1
ATOM 845 C CA . ILE A 1 106 ? -14.003 -3.084 23.040 1.00 90.56 106 ILE A CA 1
ATOM 846 C C . ILE A 1 106 ? -14.266 -4.324 22.178 1.00 90.56 106 ILE A C 1
ATOM 848 O O . ILE A 1 106 ? -15.049 -5.201 22.553 1.00 90.56 106 ILE A O 1
ATOM 852 N N . LYS A 1 107 ? -13.592 -4.438 21.025 1.00 91.44 107 LYS A N 1
ATOM 853 C CA . LYS A 1 107 ? -13.740 -5.598 20.138 1.00 91.44 107 LYS A CA 1
ATOM 854 C C . LYS A 1 107 ? -13.398 -6.902 20.868 1.00 91.44 107 LYS A C 1
ATOM 856 O O . LYS A 1 107 ? -14.139 -7.875 20.742 1.00 91.44 107 LYS A O 1
ATOM 861 N N . ASN A 1 108 ? -12.310 -6.945 21.632 1.00 92.25 108 ASN A N 1
ATOM 862 C CA . ASN A 1 108 ? -11.886 -8.145 22.353 1.00 92.25 108 ASN A CA 1
ATOM 863 C C . ASN A 1 108 ? -12.885 -8.545 23.445 1.00 92.25 108 ASN A C 1
ATOM 865 O O . ASN A 1 108 ? -13.249 -9.722 23.524 1.00 92.25 108 ASN A O 1
ATOM 869 N N . TYR A 1 109 ? -13.397 -7.582 24.215 1.00 90.38 109 TYR A N 1
ATOM 870 C CA . TYR A 1 109 ? -14.436 -7.823 25.214 1.00 90.38 109 TYR A CA 1
ATOM 871 C C . TYR A 1 109 ? -15.695 -8.427 24.582 1.00 90.38 109 TYR A C 1
ATOM 873 O O . TYR A 1 109 ? -16.204 -9.448 25.050 1.00 90.38 109 TYR A O 1
ATOM 881 N N . LEU A 1 110 ? -16.183 -7.842 23.484 1.00 87.38 110 LEU A N 1
ATOM 882 C CA . LEU A 1 110 ? -17.387 -8.316 22.795 1.00 87.38 110 LEU A CA 1
ATOM 883 C C . LEU A 1 110 ? -17.228 -9.762 22.307 1.00 87.38 110 LEU A C 1
ATOM 885 O O . LEU A 1 110 ? -18.117 -10.586 22.527 1.00 87.38 110 LEU A O 1
ATOM 889 N N . ILE A 1 111 ? -16.082 -10.096 21.702 1.00 88.81 111 ILE A N 1
ATOM 890 C CA . ILE A 1 111 ? -15.779 -11.472 21.283 1.00 88.81 111 ILE A CA 1
ATOM 891 C C . ILE A 1 111 ? -15.724 -12.418 22.493 1.00 88.81 111 ILE A C 1
ATOM 893 O O . ILE A 1 111 ? -16.306 -13.501 22.442 1.00 88.81 111 ILE A O 1
ATOM 897 N N . LYS A 1 112 ? -15.098 -12.010 23.608 1.00 89.25 112 LYS A N 1
ATOM 898 C CA . LYS A 1 112 ? -15.038 -12.801 24.854 1.00 89.25 112 LYS A CA 1
ATOM 899 C C . LYS A 1 112 ? -16.427 -13.078 25.437 1.00 89.25 112 LYS A C 1
ATOM 901 O O . LYS A 1 112 ? -16.644 -14.135 26.023 1.00 89.25 112 LYS A O 1
ATOM 906 N N . LYS A 1 113 ? -17.379 -12.162 25.249 1.00 85.81 113 LYS A N 1
ATOM 907 C CA . LYS A 1 113 ? -18.789 -12.346 25.624 1.00 85.81 113 LYS A CA 1
ATOM 908 C C . LYS A 1 113 ? -19.587 -13.191 24.622 1.00 85.81 113 LYS A C 1
ATOM 910 O O . LYS A 1 113 ? -20.772 -13.399 24.826 1.00 85.81 113 LYS A O 1
ATOM 915 N N . GLY A 1 114 ? -18.968 -13.724 23.570 1.00 83.38 114 GLY A N 1
ATOM 916 C CA . GLY A 1 114 ? -19.623 -14.633 22.627 1.00 83.38 114 GLY A CA 1
ATOM 917 C C . GLY A 1 114 ? -20.246 -13.950 21.409 1.00 83.38 114 GLY A C 1
ATOM 918 O O . GLY A 1 114 ? -20.984 -14.596 20.663 1.00 83.38 114 GLY A O 1
ATOM 919 N N . ILE A 1 115 ? -19.942 -12.670 21.157 1.00 84.75 115 ILE A N 1
ATOM 920 C CA . ILE A 1 115 ? -20.263 -12.044 19.869 1.00 84.75 115 ILE A CA 1
ATOM 921 C C . ILE A 1 115 ? -19.450 -12.737 18.773 1.00 84.75 115 ILE A C 1
ATOM 923 O O . ILE A 1 115 ? -18.228 -12.825 18.852 1.00 84.75 115 ILE A O 1
ATOM 927 N N . GLN A 1 116 ? -20.126 -13.233 17.735 1.00 82.44 116 GLN A N 1
ATOM 928 C CA . GLN A 1 116 ? -19.477 -14.023 16.682 1.00 82.44 116 GLN A CA 1
ATOM 929 C C . GLN A 1 116 ? -18.807 -13.159 15.615 1.00 82.44 116 GLN A C 1
ATOM 931 O O . GLN A 1 116 ? -17.770 -13.534 15.070 1.00 82.44 116 GLN A O 1
ATOM 936 N N . LYS A 1 117 ? -19.431 -12.030 15.261 1.00 86.62 117 LYS A N 1
ATOM 937 C CA . LYS A 1 117 ? -18.966 -11.143 14.191 1.00 86.62 117 LYS A CA 1
ATOM 938 C C . LYS A 1 117 ? -19.182 -9.686 14.565 1.00 86.62 117 LYS A C 1
ATOM 940 O O . LYS A 1 117 ? -20.179 -9.339 15.197 1.00 86.62 117 LYS A O 1
ATOM 945 N N . ILE A 1 118 ? -18.251 -8.848 14.124 1.00 89.19 118 ILE A N 1
ATOM 946 C CA . ILE A 1 118 ? -18.291 -7.394 14.262 1.00 89.19 118 ILE A CA 1
ATOM 947 C C . ILE A 1 118 ? -18.020 -6.812 12.877 1.00 89.19 118 ILE A C 1
ATOM 949 O O . ILE A 1 118 ? -17.022 -7.157 12.245 1.00 89.19 118 ILE A O 1
ATOM 953 N N . PHE A 1 119 ? -18.915 -5.956 12.400 1.00 89.00 119 PHE A N 1
ATOM 954 C CA . PHE A 1 119 ? -18.721 -5.178 11.185 1.00 89.00 119 PHE A CA 1
ATOM 955 C C . PHE A 1 119 ? -18.191 -3.800 11.544 1.00 89.00 119 PHE A C 1
ATOM 957 O O . PHE A 1 119 ? -18.873 -3.047 12.237 1.00 89.00 119 PHE A O 1
ATOM 964 N N . TRP A 1 120 ? -17.010 -3.468 11.034 1.00 89.50 120 TRP A N 1
ATOM 965 C CA . TRP A 1 120 ? -16.509 -2.099 11.001 1.00 89.50 120 TRP A CA 1
ATOM 966 C C . TRP A 1 120 ? -17.225 -1.365 9.872 1.00 89.50 120 TRP A C 1
ATOM 968 O O . TRP A 1 120 ? -17.072 -1.732 8.709 1.00 89.50 120 TRP A O 1
ATOM 978 N N . LEU A 1 121 ? -18.068 -0.397 10.222 1.00 88.75 121 LEU A N 1
ATOM 979 C CA . LEU A 1 121 ? -18.772 0.426 9.239 1.00 88.75 121 LEU A CA 1
ATOM 980 C C . LEU A 1 121 ? -17.997 1.698 8.918 1.00 88.75 121 LEU A C 1
ATOM 982 O O . LEU A 1 121 ? -17.934 2.099 7.763 1.00 88.75 121 LEU A O 1
ATOM 986 N N . GLU A 1 122 ? -17.438 2.325 9.949 1.00 89.75 122 GLU A N 1
ATOM 987 C CA . GLU A 1 122 ? -16.619 3.529 9.848 1.00 89.75 122 GLU A CA 1
ATOM 988 C C . GLU A 1 122 ? -15.420 3.332 10.787 1.00 89.75 122 GLU A C 1
ATOM 990 O O . GLU A 1 122 ? -15.600 2.936 11.939 1.00 89.75 122 GLU A O 1
ATOM 995 N N . ASP A 1 123 ? -14.203 3.563 10.305 1.00 89.94 123 ASP A N 1
ATOM 996 C CA . ASP A 1 123 ? -12.994 3.605 11.133 1.00 89.94 123 ASP A CA 1
ATOM 997 C C . ASP A 1 123 ? -12.093 4.711 10.597 1.00 89.94 123 ASP A C 1
ATOM 999 O O . ASP A 1 123 ? -11.278 4.489 9.699 1.00 89.94 123 ASP A O 1
ATOM 1003 N N . TYR A 1 124 ? -12.265 5.908 11.157 1.00 87.88 124 TYR A N 1
ATOM 1004 C CA . TYR A 1 124 ? -11.472 7.072 10.786 1.00 87.88 124 TYR A CA 1
ATOM 1005 C C . TYR A 1 124 ? -9.961 6.813 10.869 1.00 87.88 124 TYR A C 1
ATOM 1007 O O . TYR A 1 124 ? -9.232 7.244 9.983 1.00 87.88 124 TYR A O 1
ATOM 1015 N N . GLN A 1 125 ? -9.470 6.095 11.887 1.00 87.44 125 GLN A N 1
ATOM 1016 C CA . GLN A 1 125 ? -8.028 5.863 12.027 1.00 87.44 125 GLN A CA 1
ATOM 1017 C C . GLN A 1 125 ? -7.509 4.970 10.903 1.00 87.44 125 GLN A C 1
ATOM 1019 O O . GLN A 1 125 ? -6.496 5.274 10.279 1.00 87.44 125 GLN A O 1
ATOM 1024 N N . SER A 1 126 ? -8.232 3.886 10.604 1.00 90.06 126 SER A N 1
ATOM 1025 C CA . SER A 1 126 ? -7.873 3.010 9.490 1.00 90.06 126 SER A CA 1
ATOM 1026 C C . SER A 1 126 ? -7.948 3.742 8.149 1.00 90.06 126 SER A C 1
ATOM 1028 O O . SER A 1 126 ? -7.130 3.478 7.269 1.00 90.06 126 SER A O 1
ATOM 1030 N N . GLU A 1 127 ? -8.923 4.631 7.959 1.00 89.19 127 GLU A N 1
ATOM 1031 C CA . GLU A 1 127 ? -9.024 5.462 6.757 1.00 89.19 127 GLU A CA 1
ATOM 1032 C C . GLU A 1 127 ? -7.849 6.443 6.665 1.00 89.19 127 GLU A C 1
ATOM 1034 O O . GLU A 1 127 ? -7.196 6.532 5.626 1.00 89.19 127 GLU A O 1
ATOM 1039 N N . HIS A 1 128 ? -7.521 7.112 7.768 1.00 88.31 128 HIS A N 1
ATOM 1040 C CA . HIS A 1 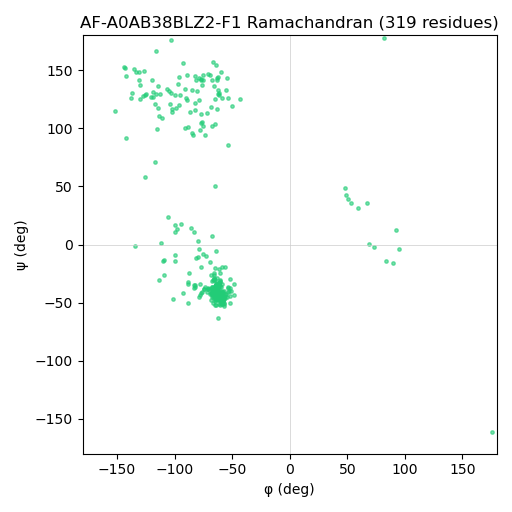128 ? -6.408 8.045 7.853 1.00 88.31 128 HIS A CA 1
ATOM 1041 C C . HIS A 1 128 ? -5.067 7.363 7.540 1.00 88.31 128 HIS A C 1
ATOM 1043 O O . HIS A 1 128 ? -4.307 7.851 6.701 1.00 88.31 128 HIS A O 1
ATOM 1049 N N . TYR A 1 129 ? -4.800 6.186 8.116 1.00 91.00 129 TYR A N 1
ATOM 1050 C CA . TYR A 1 129 ? -3.610 5.395 7.790 1.00 91.00 129 TYR A CA 1
ATOM 1051 C C . TYR A 1 129 ? -3.572 4.981 6.317 1.00 91.00 129 TYR A C 1
ATOM 1053 O O . TYR A 1 129 ? -2.522 5.091 5.682 1.00 91.00 129 TYR A O 1
ATOM 1061 N N . ASN A 1 130 ? -4.706 4.563 5.743 1.00 91.69 130 ASN A N 1
ATOM 1062 C CA . ASN A 1 130 ? -4.794 4.259 4.314 1.00 91.69 130 ASN A CA 1
ATOM 1063 C C . ASN A 1 130 ? -4.466 5.485 3.448 1.00 91.69 130 ASN A C 1
ATOM 1065 O O . ASN A 1 130 ? -3.728 5.349 2.474 1.00 91.69 130 ASN A O 1
ATOM 1069 N N . GLN A 1 131 ? -4.957 6.678 3.796 1.00 91.00 131 GLN A N 1
ATOM 1070 C CA . GLN A 1 131 ? -4.658 7.918 3.068 1.00 91.00 131 GLN A CA 1
ATOM 1071 C C . GLN A 1 131 ? -3.163 8.266 3.128 1.00 91.00 131 GLN A C 1
ATOM 1073 O O . GLN A 1 131 ? -2.545 8.536 2.094 1.00 91.00 131 GLN A O 1
ATOM 1078 N N . LEU A 1 132 ? -2.558 8.201 4.319 1.00 92.62 132 LEU A N 1
ATOM 1079 C CA . LEU A 1 132 ? -1.130 8.466 4.510 1.00 92.62 132 LEU A CA 1
ATOM 1080 C C . LEU A 1 132 ? -0.255 7.476 3.728 1.00 92.62 132 LEU A C 1
ATOM 1082 O O . LEU A 1 132 ? 0.667 7.886 3.017 1.00 92.62 132 LEU A O 1
ATOM 1086 N N . LEU A 1 133 ? -0.563 6.178 3.810 1.00 95.25 133 LEU A N 1
ATOM 1087 C CA . LEU A 1 133 ? 0.156 5.141 3.067 1.00 95.25 133 LEU A CA 1
ATOM 1088 C C . LEU A 1 133 ? -0.054 5.269 1.557 1.00 95.25 133 LEU A C 1
ATOM 1090 O O . LEU A 1 133 ? 0.900 5.099 0.803 1.00 95.25 133 LEU A O 1
ATOM 1094 N N . SER A 1 134 ? -1.264 5.612 1.107 1.00 94.00 134 SER A N 1
ATOM 1095 C CA . SER A 1 134 ? -1.558 5.845 -0.314 1.00 94.00 134 SER A CA 1
ATOM 1096 C C . SER A 1 134 ? -0.681 6.955 -0.882 1.00 94.00 134 SER A C 1
ATOM 1098 O O . SER A 1 134 ? -0.107 6.795 -1.958 1.00 94.00 134 SER A O 1
ATOM 1100 N N . ASN A 1 135 ? -0.518 8.055 -0.141 1.00 94.38 135 ASN A N 1
ATOM 1101 C CA . ASN A 1 135 ? 0.353 9.152 -0.550 1.00 94.38 135 ASN A CA 1
ATOM 1102 C C . ASN A 1 135 ? 1.830 8.722 -0.617 1.00 94.38 135 ASN A C 1
ATOM 1104 O O . ASN A 1 135 ? 2.515 9.007 -1.599 1.00 94.38 135 ASN A O 1
ATOM 1108 N N . LYS A 1 136 ? 2.318 7.979 0.387 1.00 95.75 136 LYS A N 1
ATOM 1109 C CA . LYS A 1 136 ? 3.682 7.422 0.375 1.00 95.75 136 LYS A CA 1
ATOM 1110 C C . LYS A 1 136 ? 3.914 6.504 -0.832 1.00 95.75 136 LYS A C 1
ATOM 1112 O O . LYS A 1 136 ? 4.907 6.663 -1.540 1.00 95.75 136 LYS A O 1
ATOM 1117 N N . PHE A 1 137 ? 2.978 5.599 -1.118 1.00 94.56 137 PHE A N 1
ATOM 1118 C CA . PHE A 1 137 ? 3.048 4.723 -2.290 1.00 94.56 137 PHE A CA 1
ATOM 1119 C C . PHE A 1 137 ? 3.016 5.494 -3.607 1.00 94.56 137 PHE A C 1
ATOM 1121 O O . PHE A 1 137 ? 3.792 5.179 -4.503 1.00 94.56 137 PHE A O 1
ATOM 1128 N N . TYR A 1 138 ? 2.165 6.514 -3.724 1.00 93.38 138 TYR A N 1
ATOM 1129 C CA . TYR A 1 138 ? 2.103 7.363 -4.911 1.00 93.38 138 TYR A CA 1
ATOM 1130 C C . TYR A 1 138 ? 3.459 8.016 -5.217 1.00 93.38 138 TYR A C 1
ATOM 1132 O O . TYR A 1 138 ? 3.934 7.971 -6.354 1.00 93.38 138 TYR A O 1
ATOM 1140 N N . LEU A 1 139 ? 4.114 8.585 -4.199 1.00 94.94 139 LEU A N 1
ATOM 1141 C CA . LEU A 1 139 ? 5.440 9.186 -4.352 1.00 94.94 139 LEU A CA 1
ATOM 1142 C C . LEU A 1 139 ? 6.482 8.139 -4.756 1.00 94.94 139 LEU A C 1
ATOM 1144 O O . LEU A 1 139 ? 7.225 8.353 -5.716 1.00 94.94 139 LEU A O 1
ATOM 1148 N N . LEU A 1 140 ? 6.492 6.991 -4.079 1.00 95.56 140 LEU A N 1
ATOM 1149 C CA . LEU A 1 140 ? 7.417 5.902 -4.368 1.00 95.56 140 LEU A CA 1
ATOM 1150 C C . LEU A 1 140 ? 7.241 5.349 -5.797 1.00 95.56 140 LEU A C 1
ATOM 1152 O O . LEU A 1 140 ? 8.228 5.161 -6.510 1.00 95.56 140 LEU A O 1
ATOM 1156 N N . GLU A 1 141 ? 6.001 5.128 -6.248 1.00 94.25 141 GLU A N 1
ATOM 1157 C CA . GLU A 1 141 ? 5.689 4.693 -7.617 1.00 94.25 141 GLU A CA 1
ATOM 1158 C C . GLU A 1 141 ? 6.228 5.667 -8.655 1.00 94.25 141 GLU A C 1
ATOM 1160 O O . GLU A 1 141 ? 6.903 5.252 -9.600 1.00 94.25 141 GLU A O 1
ATOM 1165 N N . ASN A 1 142 ? 6.001 6.963 -8.463 1.00 94.00 142 ASN A N 1
ATOM 1166 C CA . ASN A 1 142 ? 6.501 7.971 -9.387 1.00 94.00 142 ASN A CA 1
ATOM 1167 C C . ASN A 1 142 ? 8.030 8.030 -9.411 1.00 94.00 142 ASN A C 1
ATOM 1169 O O . ASN A 1 142 ? 8.621 8.149 -10.485 1.00 94.00 142 ASN A O 1
ATOM 1173 N N . ARG A 1 143 ? 8.689 7.888 -8.257 1.00 95.19 143 ARG A N 1
ATOM 1174 C CA . ARG A 1 143 ? 10.155 7.839 -8.192 1.00 95.19 143 ARG A CA 1
ATOM 1175 C C . ARG A 1 143 ? 10.719 6.605 -8.884 1.00 95.19 143 ARG A C 1
ATOM 1177 O O . ARG A 1 143 ? 11.726 6.718 -9.582 1.00 95.19 143 ARG A O 1
ATOM 1184 N N . PHE A 1 144 ? 10.067 5.452 -8.757 1.00 95.38 144 PHE A N 1
ATOM 1185 C CA . PHE A 1 144 ? 10.503 4.249 -9.458 1.00 95.38 144 PHE A CA 1
ATOM 1186 C C . PHE A 1 144 ? 10.299 4.356 -10.975 1.00 95.38 144 PHE A C 1
ATOM 1188 O O . PHE A 1 144 ? 11.214 4.035 -11.735 1.00 95.38 144 PHE A O 1
ATOM 1195 N N . ARG A 1 145 ? 9.162 4.903 -11.433 1.00 94.81 145 ARG A N 1
ATOM 1196 C CA . ARG A 1 145 ? 8.947 5.233 -12.856 1.00 94.81 145 ARG A CA 1
ATOM 1197 C C . ARG A 1 145 ? 10.026 6.191 -13.365 1.00 94.81 145 ARG A C 1
ATOM 1199 O O . ARG A 1 145 ? 10.597 5.953 -14.425 1.00 94.81 145 ARG A O 1
ATOM 1206 N N . ASN A 1 146 ? 10.359 7.224 -12.589 1.00 94.69 146 ASN A N 1
ATOM 1207 C CA . ASN A 1 146 ? 11.425 8.162 -12.930 1.00 94.69 146 ASN A CA 1
ATOM 1208 C C . ASN A 1 146 ? 12.787 7.465 -13.063 1.00 94.69 146 ASN A C 1
ATOM 1210 O O . ASN A 1 146 ? 13.481 7.695 -14.044 1.00 94.69 146 ASN A O 1
ATOM 1214 N N . LEU A 1 147 ? 13.151 6.570 -12.138 1.00 95.75 147 LEU A N 1
ATOM 1215 C CA . LEU A 1 147 ? 14.387 5.786 -12.240 1.00 95.75 147 LEU A CA 1
ATOM 1216 C C . LEU A 1 147 ? 14.436 4.969 -13.536 1.00 95.75 147 LEU A C 1
ATOM 1218 O O . LEU A 1 147 ? 15.445 5.003 -14.240 1.00 95.75 147 LEU A O 1
ATOM 1222 N N . ILE A 1 148 ? 13.351 4.260 -13.866 1.00 95.19 148 ILE A N 1
ATOM 1223 C CA . ILE A 1 148 ? 13.283 3.450 -15.087 1.00 95.19 148 ILE A CA 1
ATOM 1224 C C . ILE A 1 148 ? 13.459 4.335 -16.322 1.00 95.19 148 ILE A C 1
ATOM 1226 O O . ILE A 1 148 ? 14.324 4.055 -17.151 1.00 95.19 148 ILE A O 1
ATOM 1230 N N . ASN A 1 149 ? 12.681 5.415 -16.427 1.00 94.00 149 ASN A N 1
ATOM 1231 C CA . ASN A 1 149 ? 12.768 6.335 -17.558 1.00 94.00 149 ASN A CA 1
ATOM 1232 C C . ASN A 1 149 ? 14.149 6.976 -17.664 1.00 94.00 149 ASN A C 1
ATOM 1234 O O . ASN A 1 149 ? 14.726 6.989 -18.745 1.00 94.00 149 ASN A O 1
ATOM 1238 N N . PHE A 1 150 ? 14.706 7.462 -16.556 1.00 95.19 150 PHE A N 1
ATOM 1239 C CA . PHE A 1 150 ? 16.006 8.118 -16.552 1.00 95.19 150 PHE A CA 1
ATOM 1240 C C . PHE A 1 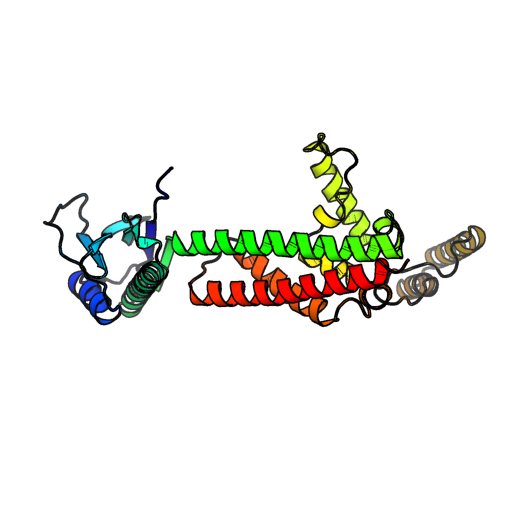150 ? 17.106 7.185 -17.066 1.00 95.19 150 PHE A C 1
ATOM 1242 O O . PHE A 1 150 ? 17.867 7.562 -17.956 1.00 95.19 150 PHE A O 1
ATOM 1249 N N . VAL A 1 151 ? 17.163 5.946 -16.568 1.00 95.62 151 VAL A N 1
ATOM 1250 C CA . VAL A 1 151 ? 18.154 4.960 -17.023 1.00 95.62 151 VAL A CA 1
ATOM 1251 C C . VAL A 1 151 ? 17.939 4.600 -18.491 1.00 95.62 151 VAL A C 1
ATOM 1253 O O . VAL A 1 151 ? 18.888 4.610 -19.272 1.00 95.62 151 VAL A O 1
ATOM 1256 N N . MET A 1 152 ? 16.704 4.294 -18.886 1.00 94.06 152 MET A N 1
ATOM 1257 C CA . MET A 1 152 ? 16.429 3.801 -20.233 1.00 94.06 152 MET A CA 1
ATOM 1258 C C . MET A 1 152 ? 16.585 4.882 -21.306 1.00 94.06 152 MET A C 1
ATOM 1260 O O . MET A 1 152 ? 17.141 4.594 -22.363 1.00 94.06 152 MET A O 1
ATOM 1264 N N . ILE A 1 153 ? 16.183 6.126 -21.033 1.00 94.06 153 ILE A N 1
ATOM 1265 C CA . ILE A 1 153 ? 16.356 7.249 -21.966 1.00 94.06 153 ILE A CA 1
ATOM 1266 C C . ILE A 1 153 ? 17.843 7.527 -22.201 1.00 94.06 153 ILE A C 1
ATOM 1268 O O . ILE A 1 153 ? 18.255 7.651 -23.352 1.00 94.06 153 ILE A O 1
ATOM 1272 N N . ASN A 1 154 ? 18.664 7.560 -21.146 1.00 94.44 154 ASN A N 1
ATOM 1273 C CA . ASN A 1 154 ? 20.106 7.782 -21.296 1.00 94.44 154 ASN A CA 1
ATOM 1274 C C . ASN A 1 154 ? 20.808 6.637 -22.048 1.00 94.44 154 ASN A C 1
ATOM 1276 O O . ASN A 1 154 ? 21.784 6.870 -22.752 1.00 94.44 154 ASN A O 1
ATOM 1280 N N 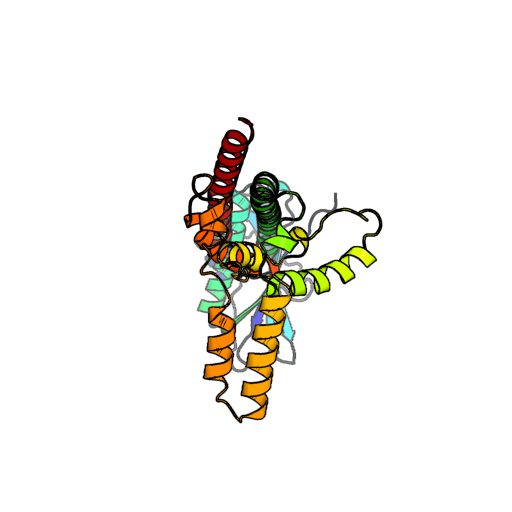. GLN A 1 155 ? 20.312 5.401 -21.933 1.00 92.56 155 GLN A N 1
ATOM 1281 C CA . GLN A 1 155 ? 20.925 4.231 -22.573 1.00 92.56 155 GLN A CA 1
ATOM 1282 C C . GLN A 1 155 ? 20.431 3.974 -24.005 1.00 92.56 155 GLN A C 1
ATOM 1284 O O . GLN A 1 155 ? 21.170 3.417 -24.819 1.00 92.56 155 GLN A O 1
ATOM 1289 N N . LYS A 1 156 ? 19.165 4.291 -24.308 1.00 91.31 156 LYS A N 1
ATOM 1290 C CA . LYS A 1 156 ? 18.467 3.854 -25.535 1.00 91.31 156 LYS A CA 1
ATOM 1291 C C . LYS A 1 156 ? 17.686 4.952 -26.254 1.00 91.31 156 LYS A C 1
ATOM 1293 O O . LYS A 1 156 ? 17.125 4.681 -27.314 1.00 91.31 156 LYS A O 1
ATOM 1298 N N . GLY A 1 157 ? 17.673 6.170 -25.723 1.00 91.19 157 GLY A N 1
ATOM 1299 C CA . GLY A 1 157 ? 16.910 7.291 -26.264 1.00 91.19 157 GLY A CA 1
ATOM 1300 C C . GLY A 1 157 ? 15.440 7.289 -25.838 1.00 91.19 157 GLY A C 1
ATOM 1301 O O . GLY A 1 157 ? 14.967 6.392 -25.141 1.00 91.19 157 GLY A O 1
ATOM 1302 N N . SER A 1 158 ? 14.705 8.319 -26.261 1.00 88.81 158 SER A N 1
ATOM 1303 C CA . SER A 1 158 ? 13.294 8.525 -25.898 1.00 88.81 158 SER A CA 1
ATOM 1304 C C . SER A 1 158 ? 12.388 7.365 -26.313 1.00 88.81 158 SER A C 1
ATOM 1306 O O . SER A 1 158 ? 11.482 7.001 -25.572 1.00 88.81 158 SER A O 1
ATOM 1308 N N . ASP A 1 159 ? 12.683 6.721 -27.443 1.00 88.69 159 ASP A N 1
ATOM 1309 C CA . ASP A 1 159 ? 11.839 5.666 -28.019 1.00 88.69 159 ASP A CA 1
ATOM 1310 C C . ASP A 1 159 ? 12.139 4.271 -27.441 1.00 88.69 159 ASP A C 1
ATOM 1312 O O . ASP A 1 159 ? 11.734 3.244 -27.999 1.00 88.69 159 ASP A O 1
ATOM 1316 N N . TRP A 1 160 ? 12.869 4.203 -26.321 1.00 90.12 160 TRP A N 1
ATOM 1317 C CA . TRP A 1 160 ? 13.324 2.947 -25.725 1.00 90.12 160 TRP A CA 1
ATOM 1318 C C . TRP A 1 160 ? 12.179 1.961 -25.486 1.00 90.12 160 TRP A C 1
ATOM 1320 O O . TRP A 1 160 ? 12.361 0.764 -25.688 1.00 90.12 160 TRP A O 1
ATOM 1330 N N . PHE A 1 161 ? 10.993 2.429 -25.084 1.00 89.25 161 PHE A N 1
ATOM 1331 C CA . PHE A 1 161 ? 9.887 1.534 -24.749 1.00 89.25 161 PHE A CA 1
ATOM 1332 C C . PHE A 1 161 ? 9.371 0.791 -25.983 1.00 89.25 161 PHE A C 1
ATOM 1334 O O . PHE A 1 161 ? 9.124 -0.413 -25.932 1.00 89.25 161 PHE A O 1
ATOM 1341 N N . ILE A 1 162 ? 9.271 1.472 -27.126 1.00 84.06 162 ILE A N 1
ATOM 1342 C CA . ILE A 1 162 ? 8.863 0.850 -28.393 1.00 84.06 162 ILE A CA 1
ATOM 1343 C C . ILE A 1 162 ? 9.884 -0.219 -28.808 1.00 84.06 162 ILE A C 1
ATOM 1345 O O . ILE A 1 162 ? 9.505 -1.306 -29.256 1.00 84.06 162 ILE A O 1
ATOM 1349 N N . ASN A 1 163 ? 11.167 0.079 -28.604 1.00 83.19 163 ASN A N 1
ATOM 1350 C CA . ASN A 1 163 ? 12.283 -0.728 -29.088 1.00 83.19 163 ASN A CA 1
ATOM 1351 C C . ASN A 1 163 ? 12.632 -1.913 -28.172 1.00 83.19 163 ASN A C 1
ATOM 1353 O O . ASN A 1 163 ? 13.014 -2.978 -28.663 1.00 83.19 163 ASN A O 1
ATOM 1357 N N . GLU A 1 164 ? 12.487 -1.749 -26.857 1.00 84.50 164 GLU A N 1
ATOM 1358 C CA . GLU A 1 164 ? 12.966 -2.703 -25.850 1.00 84.50 164 GLU A CA 1
ATOM 1359 C C . GLU A 1 164 ? 11.835 -3.387 -25.068 1.00 84.50 164 GLU A C 1
ATOM 1361 O O . GLU A 1 164 ? 11.983 -4.544 -24.678 1.00 84.50 164 GLU A O 1
ATOM 1366 N N . ALA A 1 165 ? 10.680 -2.746 -24.846 1.00 84.56 165 ALA A N 1
ATOM 1367 C CA . ALA A 1 165 ? 9.610 -3.375 -24.067 1.00 84.56 165 ALA A CA 1
ATOM 1368 C C . ALA A 1 165 ? 9.017 -4.581 -24.817 1.00 84.56 165 ALA A C 1
ATOM 1370 O O . ALA A 1 165 ? 8.816 -4.502 -26.029 1.00 84.56 165 ALA A O 1
ATOM 1371 N N . PRO A 1 166 ? 8.655 -5.693 -24.153 1.00 82.00 166 PRO A N 1
ATOM 1372 C CA . PRO A 1 166 ? 7.991 -6.811 -24.820 1.00 82.00 166 PRO A CA 1
ATOM 1373 C C . PRO A 1 166 ? 6.656 -6.408 -25.466 1.00 82.00 166 PRO A C 1
ATOM 1375 O O . PRO A 1 166 ? 5.913 -5.585 -24.935 1.00 82.00 166 PRO A O 1
ATOM 1378 N N . TYR A 1 167 ? 6.298 -7.063 -26.577 1.00 80.69 167 TYR A N 1
ATOM 1379 C CA . TYR A 1 167 ? 5.075 -6.762 -27.340 1.00 80.69 167 TYR A CA 1
ATOM 1380 C C . TYR A 1 167 ? 3.793 -6.736 -26.487 1.00 80.69 167 TYR A C 1
ATOM 1382 O O . TYR A 1 167 ? 2.927 -5.895 -26.713 1.00 80.69 167 TYR A O 1
ATOM 1390 N N . SER A 1 168 ? 3.675 -7.621 -25.490 1.00 82.25 168 SER A N 1
ATOM 1391 C CA . SER A 1 168 ? 2.515 -7.661 -24.591 1.00 82.25 168 SER A CA 1
ATOM 1392 C C . SER A 1 168 ? 2.319 -6.357 -23.816 1.00 82.25 168 SER A C 1
ATOM 1394 O O . SER A 1 168 ? 1.193 -5.876 -23.741 1.00 82.25 168 SER A O 1
ATOM 1396 N N . PHE A 1 169 ? 3.403 -5.761 -23.308 1.00 83.25 169 PHE A N 1
ATOM 1397 C CA . PHE A 1 169 ? 3.355 -4.495 -22.571 1.00 83.25 169 PHE A CA 1
ATOM 1398 C C . PHE A 1 169 ? 3.036 -3.323 -23.493 1.00 83.25 169 PHE A C 1
ATOM 1400 O O . PHE A 1 169 ? 2.233 -2.468 -23.138 1.00 83.25 169 PHE A O 1
ATOM 1407 N N . ARG A 1 170 ? 3.578 -3.323 -24.717 1.00 83.88 170 ARG A N 1
ATOM 1408 C CA . ARG A 1 170 ? 3.252 -2.293 -25.715 1.00 83.88 170 ARG A CA 1
ATOM 1409 C C . ARG A 1 170 ? 1.773 -2.303 -26.091 1.00 83.88 170 ARG A C 1
ATOM 1411 O O . ARG A 1 170 ? 1.152 -1.251 -26.164 1.00 83.88 170 ARG A O 1
ATOM 1418 N N . ARG A 1 171 ? 1.188 -3.489 -26.281 1.00 81.81 171 ARG A N 1
ATOM 1419 C CA . ARG A 1 171 ? -0.242 -3.622 -26.595 1.00 81.81 171 ARG A CA 1
ATOM 1420 C C . ARG A 1 171 ? -1.134 -3.206 -25.423 1.00 81.81 171 ARG A C 1
ATOM 1422 O O . ARG A 1 171 ? -2.170 -2.588 -25.633 1.00 81.81 171 ARG A O 1
ATOM 1429 N N . GLN A 1 172 ? -0.744 -3.553 -24.198 1.00 79.19 172 GLN A N 1
ATOM 1430 C CA . GLN A 1 172 ? -1.456 -3.124 -22.994 1.00 79.19 172 GLN A CA 1
ATOM 1431 C C . GLN A 1 172 ? -1.413 -1.599 -22.836 1.00 79.19 172 GLN A C 1
ATOM 1433 O O . GLN A 1 172 ? -2.447 -0.993 -22.573 1.00 79.19 172 GLN A O 1
ATOM 1438 N N . HIS A 1 173 ? -0.245 -0.985 -23.054 1.00 77.56 173 HIS A N 1
ATOM 1439 C CA . HIS A 1 173 ? -0.083 0.468 -23.039 1.00 77.56 173 HIS A CA 1
ATOM 1440 C C . HIS A 1 173 ? -0.962 1.158 -24.084 1.00 77.56 173 HIS A C 1
ATOM 1442 O O . HIS A 1 173 ? -1.686 2.079 -23.721 1.00 77.56 173 HIS A O 1
ATOM 1448 N N . GLN A 1 174 ? -0.972 0.692 -25.337 1.00 78.12 174 GLN A N 1
ATOM 1449 C CA . GLN A 1 174 ? -1.828 1.268 -26.385 1.00 78.12 174 GLN A CA 1
ATOM 1450 C C . GLN A 1 174 ? -3.294 1.354 -25.932 1.00 78.12 174 GLN A C 1
ATOM 1452 O O . GLN A 1 174 ? -3.868 2.438 -25.922 1.00 78.12 174 GLN A O 1
ATOM 1457 N N . ASN A 1 175 ? -3.847 0.257 -25.410 1.00 75.94 175 ASN A N 1
ATOM 1458 C CA . ASN A 1 175 ? -5.238 0.220 -24.945 1.00 75.94 175 ASN A CA 1
ATOM 1459 C C . ASN A 1 175 ? -5.525 1.152 -23.748 1.00 75.94 175 ASN A C 1
ATOM 1461 O O . ASN A 1 175 ? -6.636 1.663 -23.616 1.00 75.94 175 ASN A O 1
ATOM 1465 N N . LEU A 1 176 ? -4.569 1.320 -22.826 1.00 72.06 176 LEU A N 1
ATOM 1466 C CA . LEU A 1 176 ? -4.751 2.150 -21.626 1.00 72.06 176 LEU A CA 1
ATOM 1467 C C . LEU A 1 176 ? -4.515 3.641 -21.908 1.00 72.06 176 LEU A C 1
ATOM 1469 O O . LEU A 1 176 ? -5.216 4.486 -21.353 1.00 72.06 176 LEU A O 1
ATOM 1473 N N . SER A 1 177 ? -3.551 3.954 -22.773 1.00 74.69 177 SER A N 1
ATOM 1474 C CA . SER A 1 177 ? -3.154 5.324 -23.111 1.00 74.69 177 SER A CA 1
ATOM 1475 C C . SER A 1 177 ? -4.173 6.038 -23.994 1.00 74.69 177 SER A C 1
ATOM 1477 O O . SER A 1 177 ? -4.434 7.216 -23.770 1.00 74.69 177 SER A O 1
ATOM 1479 N N . GLU A 1 178 ? -4.814 5.339 -24.938 1.00 75.69 178 GLU A N 1
ATOM 1480 C CA . GLU A 1 178 ? -5.851 5.925 -25.801 1.00 75.69 178 GLU A CA 1
ATOM 1481 C C . GLU A 1 178 ? -7.002 6.515 -24.970 1.00 75.69 178 GLU A C 1
ATOM 1483 O O . GLU A 1 178 ? -7.297 7.705 -25.077 1.00 75.69 178 GLU A O 1
ATOM 1488 N N . ASN A 1 179 ? -7.551 5.732 -24.034 1.00 72.94 179 ASN A N 1
ATOM 1489 C CA . ASN A 1 179 ? -8.638 6.179 -23.156 1.00 72.94 179 ASN A CA 1
ATOM 1490 C C . ASN A 1 179 ? -8.251 7.367 -22.259 1.00 72.94 179 ASN A C 1
ATOM 1492 O O . ASN A 1 179 ? -9.103 8.183 -21.906 1.00 72.94 179 ASN A O 1
ATOM 1496 N N . TYR A 1 180 ? -6.989 7.443 -21.831 1.00 75.12 180 TYR A N 1
ATOM 1497 C CA . TYR A 1 180 ? -6.507 8.515 -20.961 1.00 75.12 180 TYR A CA 1
ATOM 1498 C C . TYR A 1 180 ? -6.255 9.814 -21.741 1.00 75.12 180 TYR A C 1
ATOM 1500 O O . TYR A 1 180 ? -6.672 10.889 -21.308 1.00 75.12 180 TYR A O 1
ATOM 1508 N N . ARG A 1 181 ? -5.632 9.728 -22.923 1.00 78.62 181 ARG A N 1
ATOM 1509 C CA . ARG A 1 181 ? -5.295 10.891 -23.763 1.00 78.62 181 ARG A CA 1
ATOM 1510 C C . ARG A 1 181 ? -6.524 11.632 -24.272 1.00 78.62 181 ARG A C 1
ATOM 1512 O O . ARG A 1 181 ? -6.493 12.858 -24.358 1.00 78.62 181 ARG A O 1
ATOM 1519 N N . GLU A 1 182 ? -7.610 10.914 -24.546 1.00 80.75 182 GLU A N 1
ATOM 1520 C CA . GLU A 1 182 ? -8.899 11.523 -24.895 1.00 80.75 182 GLU A CA 1
ATOM 1521 C C . GLU A 1 182 ? -9.453 12.415 -23.772 1.00 80.75 182 GLU A C 1
ATOM 1523 O O . GLU A 1 182 ? -10.114 13.417 -24.043 1.00 80.75 182 GLU A O 1
ATOM 1528 N N . GLN A 1 183 ? -9.153 12.090 -22.511 1.00 82.62 183 GLN A N 1
ATOM 1529 C CA . GLN A 1 183 ? -9.642 12.828 -21.343 1.00 82.62 183 GLN A CA 1
ATOM 1530 C C . GLN A 1 183 ? -8.741 14.006 -20.954 1.00 82.62 183 GLN A C 1
ATOM 1532 O O . GLN A 1 183 ? -9.217 14.952 -20.328 1.00 82.62 183 GLN A O 1
ATOM 1537 N N . VAL A 1 184 ? -7.451 13.970 -21.308 1.00 83.19 184 VAL A N 1
ATOM 1538 C CA . VAL A 1 184 ? -6.452 14.939 -20.827 1.00 83.19 184 VAL A CA 1
ATOM 1539 C C . VAL A 1 184 ? -5.709 15.619 -21.980 1.00 83.19 184 VAL A C 1
ATOM 1541 O O . VAL A 1 184 ? -4.482 15.602 -22.088 1.00 83.19 184 VAL A O 1
ATOM 1544 N N . THR A 1 185 ? -6.474 16.277 -22.848 1.00 84.62 185 THR A N 1
ATOM 1545 C CA . THR A 1 185 ? -5.968 16.936 -24.066 1.00 84.62 185 THR A CA 1
ATOM 1546 C C . THR A 1 185 ? -4.942 18.043 -23.797 1.00 84.62 185 THR A C 1
ATOM 1548 O O . THR A 1 185 ? -4.090 18.307 -24.645 1.00 84.62 185 THR A O 1
ATOM 1551 N N . SER A 1 186 ? -4.955 18.654 -22.607 1.00 89.25 186 SER A N 1
ATOM 1552 C CA . SER A 1 186 ? -3.983 19.678 -22.197 1.00 89.25 186 SER A CA 1
ATOM 1553 C C . SER A 1 186 ? -2.545 19.163 -22.077 1.00 89.25 186 SER A C 1
ATOM 1555 O O . SER A 1 186 ? -1.618 19.966 -22.122 1.00 89.25 186 SER A O 1
ATOM 1557 N N . PHE A 1 187 ? -2.348 17.848 -21.932 1.00 83.81 187 PHE A N 1
ATOM 1558 C CA . PHE A 1 187 ? -1.028 17.204 -21.917 1.00 83.81 187 PHE A CA 1
ATOM 1559 C C . PHE A 1 187 ? -0.733 16.447 -23.221 1.00 83.81 187 PHE A C 1
ATOM 1561 O O . PHE A 1 187 ? 0.096 15.537 -23.247 1.00 83.81 187 PHE A O 1
ATOM 1568 N N . SER A 1 188 ? -1.389 16.820 -24.326 1.00 82.50 188 SER A N 1
ATOM 1569 C CA . SER A 1 188 ? -1.088 16.263 -25.647 1.00 82.50 188 SER A CA 1
ATOM 1570 C C . SER A 1 188 ? 0.405 16.402 -25.973 1.00 82.50 188 SER A C 1
ATOM 1572 O O . SER A 1 188 ? 0.957 17.500 -25.935 1.00 82.50 188 SER A O 1
ATOM 1574 N N . GLY A 1 189 ? 1.049 15.285 -26.322 1.00 79.88 189 GLY A N 1
ATOM 1575 C CA . GLY A 1 189 ? 2.485 15.215 -26.616 1.00 79.88 189 GLY A CA 1
ATOM 1576 C C . GLY A 1 189 ? 3.371 14.800 -25.436 1.00 79.88 189 GLY A C 1
ATOM 1577 O O . GLY A 1 189 ? 4.569 14.616 -25.633 1.00 79.88 189 GLY A O 1
ATOM 1578 N N . VAL A 1 190 ? 2.814 14.612 -24.235 1.00 84.50 190 VAL A N 1
ATOM 1579 C CA . VAL A 1 190 ? 3.535 14.011 -23.102 1.00 84.50 190 VAL A CA 1
ATOM 1580 C C . VAL A 1 190 ? 3.535 12.486 -23.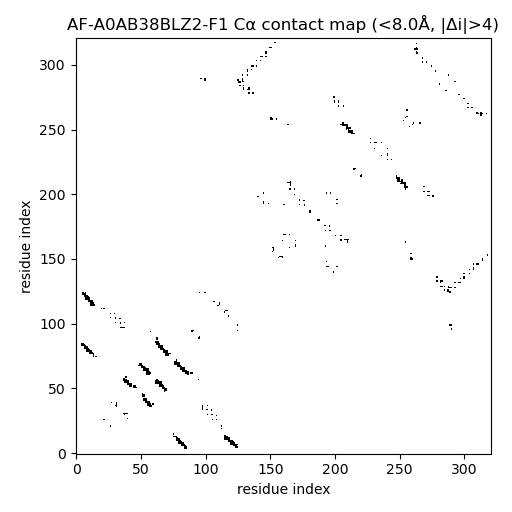238 1.00 84.50 190 VAL A C 1
ATOM 1582 O O . VAL A 1 190 ? 2.489 11.879 -23.468 1.00 84.50 190 VAL A O 1
ATOM 1585 N N . ASP A 1 191 ? 4.705 11.861 -23.079 1.00 83.38 191 ASP A N 1
ATOM 1586 C CA . ASP A 1 191 ? 4.805 10.402 -23.001 1.00 83.38 191 ASP A CA 1
ATOM 1587 C C . ASP A 1 191 ? 4.238 9.909 -21.658 1.00 83.38 191 ASP A C 1
ATOM 1589 O O . ASP A 1 191 ? 4.774 10.181 -20.582 1.00 83.38 191 ASP A O 1
ATOM 1593 N N . ASP A 1 192 ? 3.124 9.186 -21.735 1.00 83.56 192 ASP A N 1
ATOM 1594 C CA . ASP A 1 192 ? 2.402 8.605 -20.602 1.00 83.56 192 ASP A CA 1
ATOM 1595 C C . ASP A 1 192 ? 2.718 7.116 -20.401 1.00 83.56 192 ASP A C 1
ATOM 1597 O O . ASP A 1 192 ? 2.060 6.436 -19.615 1.00 83.56 192 ASP A O 1
ATOM 1601 N N . THR A 1 193 ? 3.731 6.585 -21.087 1.00 84.75 193 THR A N 1
ATOM 1602 C CA . THR A 1 193 ? 3.925 5.144 -21.225 1.00 84.75 193 THR A CA 1
ATOM 1603 C C . THR A 1 193 ? 4.146 4.446 -19.908 1.00 84.75 193 THR A C 1
ATOM 1605 O O . THR A 1 193 ? 3.445 3.485 -19.574 1.00 84.75 193 THR A O 1
ATOM 1608 N N . LEU A 1 194 ? 5.093 4.960 -19.122 1.00 87.12 194 LEU A N 1
ATOM 1609 C CA . LEU A 1 194 ? 5.260 4.455 -17.775 1.00 87.12 194 LEU A CA 1
ATOM 1610 C C . LEU A 1 194 ? 4.060 4.818 -16.910 1.00 87.12 194 LEU A C 1
ATOM 1612 O O . LEU A 1 194 ? 3.688 3.982 -16.112 1.00 87.12 194 LEU A O 1
ATOM 1616 N N . TYR A 1 195 ? 3.426 5.983 -17.045 1.00 83.88 195 TYR A N 1
ATOM 1617 C CA . TYR A 1 195 ? 2.306 6.392 -16.181 1.00 83.88 195 TYR A CA 1
ATOM 1618 C C . TYR A 1 195 ? 1.062 5.506 -16.318 1.00 83.88 195 TYR A C 1
ATOM 1620 O O . TYR A 1 195 ? 0.391 5.242 -15.323 1.00 83.88 195 TYR A O 1
ATOM 1628 N N . CYS A 1 196 ? 0.787 4.991 -17.515 1.00 81.38 196 CYS A N 1
ATOM 1629 C CA . CYS A 1 196 ? -0.340 4.097 -17.769 1.00 81.38 196 CYS A CA 1
ATOM 1630 C C . CYS A 1 196 ? -0.086 2.641 -17.342 1.00 81.38 196 CYS A C 1
ATOM 1632 O O . CYS A 1 196 ? -1.023 1.844 -17.338 1.00 81.38 196 CYS A O 1
ATOM 1634 N N . MET A 1 197 ? 1.149 2.259 -16.996 1.00 84.19 197 MET A N 1
ATOM 1635 C CA . MET A 1 197 ? 1.442 0.893 -16.550 1.00 84.19 197 MET A CA 1
ATOM 1636 C C . MET A 1 197 ? 1.015 0.645 -15.104 1.00 84.19 197 MET A C 1
ATOM 1638 O O . MET A 1 197 ? 1.197 1.497 -14.224 1.00 84.19 197 MET A O 1
ATOM 1642 N N . LEU A 1 198 ? 0.514 -0.564 -14.837 1.00 84.50 198 LEU A N 1
ATOM 1643 C CA . LEU A 1 198 ? 0.182 -0.982 -13.480 1.00 84.50 198 LEU A CA 1
ATOM 1644 C C . LEU A 1 198 ? 1.457 -1.102 -12.638 1.00 84.50 198 LEU A C 1
ATOM 1646 O O . LEU A 1 198 ? 2.556 -1.292 -13.156 1.00 84.50 198 LEU A O 1
ATOM 1650 N N . THR A 1 199 ? 1.307 -1.002 -11.320 1.00 85.12 199 THR A N 1
ATOM 1651 C CA . THR A 1 199 ? 2.423 -1.094 -10.369 1.00 85.12 199 THR A CA 1
ATOM 1652 C C . THR A 1 199 ? 3.214 -2.390 -10.562 1.00 85.12 199 THR A C 1
ATOM 1654 O O . THR A 1 199 ? 4.436 -2.341 -10.664 1.00 85.12 199 THR A O 1
ATOM 1657 N N . ASP A 1 200 ? 2.535 -3.532 -10.709 1.00 85.38 200 ASP A N 1
ATOM 1658 C CA . ASP A 1 200 ? 3.182 -4.834 -10.928 1.00 85.38 200 ASP A CA 1
ATOM 1659 C C . ASP A 1 200 ? 3.950 -4.895 -12.269 1.00 85.38 200 ASP A C 1
ATOM 1661 O O . ASP A 1 200 ? 5.044 -5.466 -12.346 1.00 85.38 200 ASP A O 1
ATOM 1665 N N . ASP A 1 201 ? 3.435 -4.225 -13.307 1.00 88.31 201 ASP A N 1
ATOM 1666 C CA . ASP A 1 201 ? 4.003 -4.250 -14.662 1.00 88.31 201 ASP A CA 1
ATOM 1667 C C . ASP A 1 201 ? 5.396 -3.605 -14.727 1.00 88.31 201 ASP A C 1
ATOM 1669 O O . ASP A 1 201 ? 6.231 -4.015 -15.538 1.00 88.31 201 ASP A O 1
ATOM 1673 N N . LEU A 1 202 ? 5.681 -2.631 -13.851 1.00 90.19 202 LEU A N 1
ATOM 1674 C CA . LEU A 1 202 ? 6.962 -1.913 -13.815 1.00 90.19 202 LEU A CA 1
ATOM 1675 C C . LEU A 1 202 ? 8.157 -2.821 -13.532 1.00 90.19 202 LEU A C 1
ATOM 1677 O O . LEU A 1 202 ? 9.250 -2.575 -14.035 1.00 90.19 202 LEU A O 1
ATOM 1681 N N . VAL A 1 203 ? 7.978 -3.873 -12.736 1.00 88.81 203 VAL A N 1
ATOM 1682 C CA . VAL A 1 203 ? 9.043 -4.855 -12.509 1.00 88.81 203 VAL A CA 1
ATOM 1683 C C . VAL A 1 203 ? 9.018 -5.960 -13.544 1.00 88.81 203 VAL A C 1
ATOM 1685 O O . VAL A 1 203 ? 10.080 -6.459 -13.931 1.00 88.81 203 VAL A O 1
ATOM 1688 N N . ASP A 1 204 ? 7.837 -6.339 -14.017 1.00 88.88 204 ASP A N 1
ATOM 1689 C CA . ASP A 1 204 ? 7.733 -7.385 -15.019 1.00 88.88 204 ASP A CA 1
ATOM 1690 C C . ASP A 1 204 ? 8.398 -6.975 -16.331 1.00 88.88 204 ASP A C 1
ATOM 1692 O O . ASP A 1 204 ? 9.110 -7.794 -16.912 1.00 88.88 204 ASP A O 1
ATOM 1696 N N . ILE A 1 205 ? 8.284 -5.715 -16.758 1.00 89.38 205 ILE A N 1
ATOM 1697 C CA . ILE A 1 205 ? 9.026 -5.221 -17.925 1.00 89.38 205 ILE A CA 1
ATOM 1698 C C . ILE A 1 205 ? 10.544 -5.362 -17.734 1.00 89.38 205 ILE A C 1
ATOM 1700 O O . ILE A 1 205 ? 11.223 -5.866 -18.626 1.00 89.38 205 ILE A O 1
ATOM 1704 N N . LEU A 1 206 ? 11.073 -5.024 -16.554 1.00 90.19 206 LEU A N 1
ATOM 1705 C CA . LEU A 1 206 ? 12.508 -5.106 -16.256 1.00 90.19 206 LEU A CA 1
ATOM 1706 C C . LEU A 1 206 ? 13.026 -6.552 -16.202 1.00 90.19 206 LEU A C 1
ATOM 1708 O O . LEU A 1 206 ? 14.181 -6.820 -16.540 1.00 90.19 206 LEU A O 1
ATOM 1712 N N . LYS A 1 207 ? 12.179 -7.497 -15.777 1.00 88.69 207 LYS A N 1
ATOM 1713 C CA . LYS A 1 207 ? 12.508 -8.929 -15.685 1.00 88.69 207 LYS A CA 1
ATOM 1714 C C . LYS A 1 207 ? 12.484 -9.645 -17.033 1.00 88.69 207 LYS A C 1
ATOM 1716 O O . LYS A 1 207 ? 13.017 -10.751 -17.132 1.00 88.69 207 LYS A O 1
ATOM 1721 N N . LYS A 1 208 ? 11.828 -9.085 -18.049 1.00 84.19 208 LYS A N 1
ATOM 1722 C CA . LYS A 1 208 ? 11.653 -9.770 -19.331 1.00 84.19 208 LYS A CA 1
ATOM 1723 C C . LYS A 1 208 ? 12.891 -9.630 -20.200 1.00 84.19 208 LYS A C 1
ATOM 1725 O O . LYS A 1 208 ? 13.525 -8.583 -20.274 1.00 84.19 208 LYS A O 1
ATOM 1730 N N . GLU A 1 209 ? 13.186 -10.718 -20.895 1.00 81.25 209 GLU A N 1
ATOM 1731 C CA . GLU A 1 209 ? 14.152 -10.747 -21.983 1.00 81.25 209 GLU A CA 1
ATOM 1732 C C . GLU A 1 209 ? 13.439 -10.258 -23.251 1.00 81.25 209 GLU A C 1
ATOM 1734 O O . GLU A 1 209 ? 12.478 -10.908 -23.698 1.00 81.25 209 GLU A O 1
ATOM 1739 N N . PRO A 1 210 ? 13.841 -9.116 -23.831 1.00 72.50 210 PRO A N 1
ATOM 1740 C CA . PRO A 1 210 ? 13.270 -8.675 -25.092 1.00 72.50 210 PRO A CA 1
ATOM 1741 C C . PRO A 1 210 ? 13.592 -9.716 -26.159 1.00 72.50 210 PRO A C 1
ATOM 1743 O O . PRO A 1 210 ? 14.737 -10.113 -26.324 1.00 72.50 210 PRO A O 1
ATOM 1746 N N . LYS A 1 211 ? 12.598 -10.185 -26.912 1.00 74.94 211 LYS A N 1
ATOM 1747 C CA . LYS A 1 211 ? 12.847 -11.118 -28.016 1.00 74.94 211 LYS A CA 1
ATOM 1748 C C . LYS A 1 211 ? 13.131 -10.326 -29.284 1.00 74.94 211 LYS A C 1
ATOM 1750 O O . LYS A 1 211 ? 12.195 -9.844 -29.919 1.00 74.94 211 LYS A O 1
ATOM 1755 N N . LYS A 1 212 ? 14.407 -10.208 -29.652 1.00 74.00 212 LYS A N 1
ATOM 1756 C CA . LYS A 1 212 ? 14.828 -9.624 -30.934 1.00 74.00 212 LYS A CA 1
ATOM 1757 C C . LYS A 1 212 ? 15.077 -10.743 -31.939 1.00 74.00 212 LYS A C 1
ATOM 1759 O O . LYS A 1 212 ? 15.580 -11.804 -31.570 1.00 74.00 212 LYS A O 1
ATOM 1764 N N . LEU A 1 213 ? 14.637 -10.542 -33.179 1.00 77.19 213 LEU A N 1
ATOM 1765 C CA . LEU A 1 213 ? 14.954 -11.464 -34.265 1.00 77.19 213 LEU A CA 1
ATOM 1766 C C . LEU A 1 213 ? 16.460 -11.406 -34.524 1.00 77.19 213 LEU A C 1
ATOM 1768 O O . LEU A 1 213 ? 17.014 -10.315 -34.606 1.00 77.19 213 LEU A O 1
ATOM 1772 N N . LYS A 1 214 ? 17.077 -12.574 -34.712 1.00 83.25 214 LYS A N 1
ATOM 1773 C CA . LYS A 1 214 ? 18.481 -12.723 -35.124 1.00 83.25 214 LYS A CA 1
ATOM 1774 C C . LYS A 1 214 ? 18.804 -11.946 -36.393 1.00 83.25 214 LYS A C 1
ATOM 1776 O O . LYS A 1 214 ? 19.910 -11.451 -36.565 1.00 83.25 214 LYS A O 1
ATOM 1781 N N . ASP A 1 215 ? 17.837 -11.906 -37.302 1.00 80.00 215 ASP A N 1
ATOM 1782 C CA . ASP A 1 215 ? 17.929 -11.240 -38.591 1.00 80.00 215 ASP A CA 1
ATOM 1783 C C . ASP A 1 215 ? 16.516 -10.813 -39.007 1.00 80.00 215 ASP A C 1
ATOM 1785 O O . ASP A 1 215 ? 15.625 -11.646 -39.195 1.00 80.00 215 ASP A O 1
ATOM 1789 N N . SER A 1 216 ? 16.305 -9.501 -39.084 1.00 81.44 216 SER A N 1
ATOM 1790 C CA . SER A 1 216 ? 15.050 -8.872 -39.497 1.00 81.44 216 SER A CA 1
ATOM 1791 C C . SER A 1 216 ? 15.057 -8.440 -40.967 1.00 81.44 216 SER A C 1
ATOM 1793 O O . SER A 1 216 ? 14.183 -7.678 -41.383 1.00 81.44 216 SER A O 1
ATOM 1795 N N . SER A 1 217 ? 16.021 -8.904 -41.771 1.00 87.81 217 SER A N 1
ATOM 1796 C CA . SER A 1 217 ? 16.062 -8.596 -43.199 1.00 87.81 217 SER A CA 1
ATOM 1797 C C . SER A 1 217 ? 14.832 -9.160 -43.931 1.00 87.81 217 SER A C 1
ATOM 1799 O O . SER A 1 217 ? 14.377 -10.269 -43.616 1.00 87.81 217 SER A O 1
ATOM 1801 N N . PRO A 1 218 ? 14.298 -8.442 -44.942 1.00 85.88 218 PRO A N 1
ATOM 1802 C CA . PRO A 1 218 ? 13.103 -8.869 -45.673 1.00 85.88 218 PRO A CA 1
ATOM 1803 C C . PRO A 1 218 ? 13.204 -10.301 -46.213 1.00 85.88 218 PRO A C 1
ATOM 1805 O O . PRO A 1 218 ? 12.299 -11.103 -46.001 1.00 85.88 218 PRO A O 1
ATOM 1808 N N . ASN A 1 219 ? 14.352 -10.658 -46.798 1.00 87.69 219 ASN A N 1
ATOM 1809 C CA . ASN A 1 219 ? 14.594 -11.984 -47.373 1.00 87.69 219 ASN A CA 1
ATOM 1810 C C . ASN A 1 219 ? 14.545 -13.101 -46.318 1.00 87.69 219 ASN A C 1
ATOM 1812 O O . ASN A 1 219 ? 14.073 -14.208 -46.589 1.00 87.69 219 ASN A O 1
ATOM 1816 N N . LYS A 1 220 ? 15.039 -12.841 -45.100 1.00 86.44 220 LYS A N 1
ATOM 1817 C CA . LYS A 1 220 ? 15.031 -13.840 -44.027 1.00 86.44 220 LYS A CA 1
ATOM 1818 C C . LYS A 1 220 ? 13.638 -14.024 -43.439 1.00 86.44 220 LYS A C 1
ATOM 1820 O O . LYS A 1 220 ? 13.242 -15.159 -43.161 1.00 86.44 220 LYS A O 1
ATOM 1825 N N . ILE A 1 221 ? 12.892 -12.930 -43.298 1.00 88.12 221 ILE A N 1
ATOM 1826 C CA . ILE A 1 221 ? 11.487 -12.959 -42.885 1.00 88.12 221 ILE A CA 1
ATOM 1827 C C . ILE A 1 221 ? 10.650 -13.718 -43.922 1.00 88.12 221 ILE A C 1
ATOM 1829 O O . ILE A 1 221 ? 9.880 -14.598 -43.546 1.00 88.12 221 ILE A O 1
ATOM 1833 N N . GLU A 1 222 ? 10.843 -13.454 -45.214 1.00 88.31 222 GLU A N 1
ATOM 1834 C CA . GLU A 1 222 ? 10.156 -14.158 -46.303 1.00 88.31 222 GLU A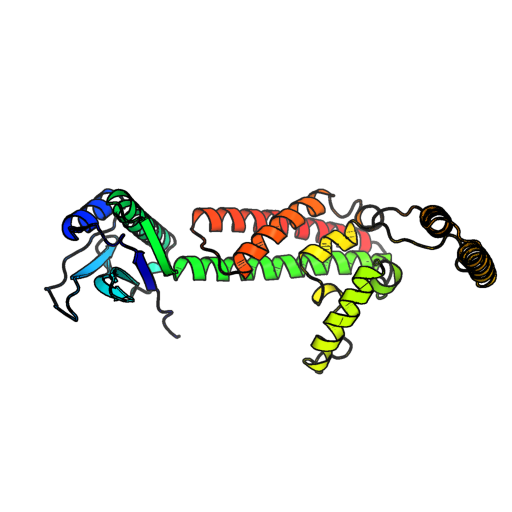 CA 1
ATOM 1835 C C . GLU A 1 222 ? 10.442 -15.669 -46.271 1.00 88.31 222 GLU A C 1
ATOM 1837 O O . GLU A 1 222 ? 9.518 -16.487 -46.275 1.00 88.31 222 GLU A O 1
ATOM 1842 N N . ALA A 1 223 ? 11.710 -16.063 -46.115 1.00 88.06 223 ALA A N 1
ATOM 1843 C CA . ALA A 1 223 ? 12.092 -17.469 -45.977 1.00 88.06 223 ALA A CA 1
ATOM 1844 C C . ALA A 1 223 ? 11.470 -18.144 -44.734 1.00 88.06 223 ALA A C 1
ATOM 1846 O O . ALA A 1 223 ? 11.059 -19.312 -44.787 1.00 88.06 223 ALA A O 1
ATOM 1847 N N . LEU A 1 224 ? 11.378 -17.421 -43.612 1.00 89.88 224 LEU A N 1
ATOM 1848 C CA . LEU A 1 224 ? 10.704 -17.898 -42.405 1.00 89.88 224 LEU A CA 1
ATOM 1849 C C . LEU A 1 224 ? 9.205 -18.103 -42.655 1.00 89.88 224 LEU A C 1
ATOM 1851 O O . LEU A 1 224 ? 8.683 -19.165 -42.319 1.00 89.88 224 LEU A O 1
ATOM 1855 N N . LEU A 1 225 ? 8.526 -17.130 -43.267 1.00 87.94 225 LEU A N 1
ATOM 1856 C CA . LEU A 1 225 ? 7.098 -17.211 -43.582 1.00 87.94 225 LEU A CA 1
ATOM 1857 C C . LEU A 1 225 ? 6.798 -18.400 -44.498 1.00 87.94 225 LEU A C 1
ATOM 1859 O O . LEU A 1 225 ? 5.928 -19.206 -44.169 1.00 87.94 225 LEU A O 1
ATOM 1863 N N . HIS A 1 226 ? 7.577 -18.593 -45.566 1.00 88.88 226 HIS A N 1
ATOM 1864 C CA . HIS A 1 226 ? 7.440 -19.762 -46.439 1.00 88.88 226 HIS A CA 1
ATOM 1865 C C . HIS A 1 226 ? 7.613 -21.086 -45.688 1.00 88.88 226 HIS A C 1
ATOM 1867 O O . HIS A 1 226 ? 6.857 -22.037 -45.906 1.00 88.88 226 HIS A O 1
ATOM 1873 N N . THR A 1 227 ? 8.583 -21.153 -44.772 1.00 87.38 227 THR A N 1
ATOM 1874 C CA . THR A 1 227 ? 8.802 -22.343 -43.939 1.00 87.38 227 THR A CA 1
ATOM 1875 C C . THR A 1 227 ? 7.595 -22.624 -43.040 1.00 87.38 227 THR A C 1
ATOM 1877 O O . THR A 1 227 ? 7.169 -23.774 -42.929 1.00 87.38 227 THR A O 1
ATOM 1880 N N . LEU A 1 228 ? 7.018 -21.588 -42.424 1.00 88.25 228 LEU A N 1
ATOM 1881 C CA . LEU A 1 228 ? 5.851 -21.712 -41.548 1.00 88.25 228 LEU A CA 1
ATOM 1882 C C . LEU A 1 228 ? 4.585 -22.102 -42.323 1.00 88.25 228 LEU A C 1
ATOM 1884 O O . LEU A 1 228 ? 3.859 -22.986 -41.872 1.00 88.25 228 LEU A O 1
ATOM 1888 N N . MET A 1 229 ? 4.351 -21.514 -43.501 1.00 84.88 229 MET A N 1
ATOM 1889 C CA . MET A 1 229 ? 3.221 -21.860 -44.375 1.00 84.88 229 MET A CA 1
ATOM 1890 C C . MET A 1 229 ? 3.260 -23.341 -44.767 1.00 84.88 229 MET A C 1
ATOM 1892 O O . MET A 1 229 ? 2.297 -24.069 -44.541 1.00 84.88 229 MET A O 1
ATOM 1896 N N . LYS A 1 230 ? 4.422 -23.835 -45.213 1.00 84.81 230 LYS A N 1
ATOM 1897 C CA . LYS A 1 230 ? 4.599 -25.253 -45.560 1.00 84.81 230 LYS A CA 1
ATOM 1898 C C . LYS A 1 230 ? 4.359 -26.190 -44.369 1.00 84.81 230 LYS A C 1
ATOM 1900 O O . LYS A 1 230 ? 3.844 -27.295 -44.538 1.00 84.81 230 LYS A O 1
ATOM 1905 N N . GLN A 1 231 ? 4.742 -25.776 -43.159 1.00 83.81 231 GLN A N 1
ATOM 1906 C CA . GLN A 1 231 ? 4.497 -26.557 -41.944 1.00 83.81 231 GLN A CA 1
ATOM 1907 C C . GLN A 1 231 ? 3.006 -26.613 -41.575 1.00 83.81 231 GLN A C 1
ATOM 1909 O O . GLN A 1 231 ? 2.544 -27.671 -41.135 1.00 83.81 231 GLN A O 1
ATOM 1914 N N . LEU A 1 232 ? 2.271 -25.513 -41.768 1.00 81.50 232 LEU A N 1
ATOM 1915 C CA . LEU A 1 232 ? 0.825 -25.430 -41.535 1.00 81.50 232 LEU A CA 1
ATOM 1916 C C . LEU A 1 232 ? 0.043 -26.305 -42.525 1.00 81.50 232 LEU A C 1
ATOM 1918 O O . LEU A 1 232 ? -0.805 -27.086 -42.096 1.00 81.50 232 LEU A O 1
ATOM 1922 N N . ASP A 1 233 ? 0.406 -26.271 -43.809 1.00 79.19 233 ASP A N 1
ATOM 1923 C CA . ASP A 1 233 ? -0.221 -27.099 -44.851 1.00 79.19 233 ASP A CA 1
ATOM 1924 C C . ASP A 1 233 ? 0.070 -28.600 -44.659 1.00 79.19 233 ASP A C 1
ATOM 1926 O O . ASP A 1 233 ? -0.745 -29.466 -44.977 1.00 79.19 233 ASP A O 1
ATOM 1930 N N . GLY A 1 234 ? 1.231 -28.926 -44.082 1.00 70.06 234 GLY A N 1
ATOM 1931 C CA . GLY A 1 234 ? 1.703 -30.297 -43.871 1.00 70.06 234 GLY A CA 1
ATOM 1932 C C . GLY A 1 234 ? 1.177 -31.020 -42.623 1.00 70.06 234 GLY A C 1
ATOM 1933 O O . GLY A 1 234 ? 1.726 -32.065 -42.279 1.00 70.06 234 GLY A O 1
ATOM 1934 N N . LYS A 1 235 ? 0.173 -30.488 -41.904 1.00 71.94 235 LYS A N 1
ATOM 1935 C CA . LYS A 1 235 ? -0.294 -31.006 -40.591 1.00 71.94 235 LYS A CA 1
ATOM 1936 C C . LYS A 1 235 ? 0.833 -31.156 -39.551 1.00 71.94 235 LYS A C 1
ATOM 1938 O O . LYS A 1 235 ? 0.837 -32.095 -38.749 1.00 71.94 235 LYS A O 1
ATOM 1943 N N . SER A 1 236 ? 1.813 -30.253 -39.555 1.00 72.62 236 SER A N 1
ATOM 1944 C CA . SER A 1 236 ? 2.894 -30.290 -38.563 1.00 72.62 236 SER A CA 1
ATOM 1945 C C . SER A 1 236 ? 2.345 -30.091 -37.146 1.00 72.62 236 SER A C 1
ATOM 1947 O O . SER A 1 236 ? 1.415 -29.315 -36.929 1.00 72.62 236 SER A O 1
ATOM 1949 N N . LYS A 1 237 ? 2.928 -30.772 -36.150 1.00 75.44 237 LYS A N 1
ATOM 1950 C CA . LYS A 1 237 ? 2.527 -30.602 -34.744 1.00 75.44 237 LYS A CA 1
ATOM 1951 C C . LYS A 1 237 ? 2.801 -29.163 -34.292 1.00 75.44 237 LYS A C 1
ATOM 1953 O O . LYS A 1 237 ? 3.858 -28.616 -34.603 1.00 75.44 237 LYS A O 1
ATOM 1958 N N . HIS A 1 238 ? 1.915 -28.587 -33.479 1.00 76.38 238 HIS A N 1
ATOM 1959 C CA . HIS A 1 238 ? 2.076 -27.232 -32.927 1.00 76.38 238 HIS A CA 1
ATOM 1960 C C . HIS A 1 238 ? 3.472 -26.977 -32.315 1.00 76.38 238 HIS A C 1
ATOM 1962 O O . HIS A 1 238 ? 4.032 -25.891 -32.466 1.00 76.38 238 HIS A O 1
ATOM 1968 N N . ASP A 1 239 ? 4.087 -27.996 -31.707 1.00 80.81 239 ASP A N 1
ATOM 1969 C CA . ASP A 1 239 ? 5.418 -27.897 -31.097 1.00 80.81 239 ASP A CA 1
ATOM 1970 C C . ASP A 1 239 ? 6.576 -27.705 -32.086 1.00 80.81 239 ASP A C 1
ATOM 1972 O O . ASP A 1 239 ? 7.618 -27.162 -31.704 1.00 80.81 239 ASP A O 1
ATOM 1976 N N . SER A 1 240 ? 6.453 -28.158 -33.341 1.00 81.19 240 SER A N 1
ATOM 1977 C CA . SER A 1 240 ? 7.509 -27.953 -34.343 1.00 81.19 240 SER A CA 1
ATOM 1978 C C . SER A 1 240 ? 7.482 -26.526 -34.877 1.00 81.19 240 SER A C 1
ATOM 1980 O O . SER A 1 240 ? 8.531 -25.894 -34.962 1.00 81.19 240 SER A O 1
ATOM 1982 N N . ILE A 1 241 ? 6.285 -25.997 -35.141 1.00 83.44 241 ILE A N 1
ATOM 1983 C CA . ILE A 1 241 ? 6.067 -24.607 -35.562 1.00 83.44 241 ILE A CA 1
ATOM 1984 C C . ILE A 1 241 ? 6.570 -23.658 -34.469 1.00 83.44 241 ILE A C 1
ATOM 1986 O O . ILE A 1 241 ? 7.365 -22.755 -34.733 1.00 83.44 241 ILE A O 1
ATOM 1990 N N . LYS A 1 242 ? 6.195 -23.923 -33.209 1.00 83.38 242 LYS A N 1
ATOM 1991 C CA . LYS A 1 242 ? 6.664 -23.156 -32.048 1.00 83.38 242 LYS A CA 1
ATOM 1992 C C . LYS A 1 242 ? 8.193 -23.131 -31.956 1.00 83.38 242 LYS A C 1
ATOM 1994 O O . LYS A 1 242 ? 8.764 -22.069 -31.727 1.00 83.38 242 LYS A O 1
ATOM 1999 N N . ARG A 1 243 ? 8.871 -24.269 -32.159 1.00 85.75 243 ARG A N 1
ATOM 2000 C CA . ARG A 1 243 ? 10.345 -24.332 -32.172 1.00 85.75 243 ARG A CA 1
ATOM 2001 C C . ARG A 1 243 ? 10.960 -23.544 -33.324 1.00 85.75 243 ARG A C 1
ATOM 2003 O O . ARG A 1 243 ? 11.911 -22.806 -33.084 1.00 85.75 243 ARG A O 1
ATOM 2010 N N . THR A 1 244 ? 10.424 -23.667 -34.540 1.00 85.81 244 THR A N 1
ATOM 2011 C CA . THR A 1 244 ? 10.913 -22.918 -35.708 1.00 85.81 244 THR A CA 1
ATOM 2012 C C . THR A 1 244 ? 10.888 -21.415 -35.448 1.00 85.81 244 THR A C 1
ATOM 2014 O O . THR A 1 244 ? 11.895 -20.754 -35.691 1.00 85.81 244 THR A O 1
ATOM 2017 N N . ILE A 1 245 ? 9.785 -20.903 -34.886 1.00 84.44 245 ILE A N 1
ATOM 2018 C CA . ILE A 1 245 ? 9.631 -19.490 -34.511 1.00 84.44 245 ILE A CA 1
ATOM 2019 C C . ILE A 1 245 ? 10.618 -19.110 -33.403 1.00 84.44 245 ILE A C 1
ATOM 2021 O O . ILE A 1 245 ? 11.364 -18.148 -33.551 1.00 84.44 245 ILE A O 1
ATOM 2025 N N . LEU A 1 246 ? 10.662 -19.870 -32.301 1.00 82.25 246 LEU A N 1
ATOM 2026 C CA . LEU A 1 246 ? 11.521 -19.547 -31.153 1.00 82.25 246 LEU A CA 1
ATOM 2027 C C . LEU A 1 246 ? 13.013 -19.519 -31.512 1.00 82.25 246 LEU A C 1
ATOM 2029 O O . LEU A 1 246 ? 13.745 -18.702 -30.964 1.00 82.25 246 LEU A O 1
ATOM 2033 N N . ASN A 1 247 ? 13.456 -20.351 -32.457 1.00 85.81 247 ASN A N 1
ATOM 2034 C CA . ASN A 1 247 ? 14.851 -20.396 -32.896 1.00 85.81 247 ASN A CA 1
ATOM 2035 C C . ASN A 1 247 ? 15.303 -19.157 -33.686 1.00 85.81 247 ASN A C 1
ATOM 2037 O O . ASN A 1 247 ? 16.513 -18.971 -33.848 1.00 85.81 247 ASN A O 1
ATOM 2041 N N . GLN A 1 248 ? 14.370 -18.325 -34.163 1.00 85.06 248 GLN A N 1
ATOM 2042 C CA . GLN A 1 248 ? 14.690 -17.078 -34.868 1.00 85.06 248 GLN A CA 1
ATOM 2043 C C . GLN A 1 248 ? 15.018 -15.924 -33.928 1.00 85.06 248 GLN A C 1
ATOM 2045 O O . GLN A 1 248 ? 15.504 -14.898 -34.390 1.00 85.06 248 GLN A O 1
ATOM 2050 N N . PHE A 1 249 ? 14.755 -16.071 -32.632 1.00 80.94 249 PHE A N 1
ATOM 2051 C CA . PHE A 1 249 ? 15.024 -15.025 -31.658 1.00 80.94 249 PHE A CA 1
ATOM 2052 C C . PHE A 1 249 ? 16.368 -15.247 -30.975 1.00 80.94 249 PHE A C 1
ATOM 2054 O O . PHE A 1 249 ? 16.763 -16.388 -30.705 1.00 80.94 249 PHE A O 1
ATOM 2061 N N . ASP A 1 250 ? 17.059 -14.152 -30.685 1.00 79.31 250 ASP A N 1
ATOM 2062 C CA . ASP A 1 250 ? 18.221 -14.175 -29.811 1.00 79.31 250 ASP A CA 1
ATOM 2063 C C . ASP A 1 250 ? 17.813 -14.430 -28.364 1.00 79.31 250 ASP A C 1
ATOM 2065 O O . ASP A 1 250 ? 16.736 -14.036 -27.903 1.00 79.31 250 ASP A O 1
ATOM 2069 N N . LYS A 1 251 ? 18.694 -15.131 -27.644 1.00 69.31 251 LYS A N 1
ATOM 2070 C CA . LYS A 1 251 ? 18.619 -15.209 -26.187 1.00 69.31 251 LYS A CA 1
ATOM 2071 C C . LYS A 1 251 ? 19.188 -13.905 -25.654 1.00 69.31 251 LYS A C 1
ATOM 2073 O O . LYS A 1 251 ? 20.404 -13.751 -25.600 1.00 69.31 251 LYS A O 1
ATOM 2078 N N . ASN A 1 252 ? 18.305 -12.980 -25.315 1.00 71.62 252 ASN A N 1
ATOM 2079 C CA . ASN A 1 252 ? 18.706 -11.692 -24.778 1.00 71.62 252 ASN A CA 1
ATOM 2080 C C . ASN A 1 252 ? 18.739 -11.724 -23.259 1.00 71.62 252 ASN A C 1
ATOM 2082 O O . ASN A 1 252 ? 18.073 -12.526 -22.610 1.00 71.62 252 ASN A O 1
ATOM 2086 N N . THR A 1 253 ? 19.531 -10.822 -22.707 1.00 81.81 253 THR A N 1
ATOM 2087 C CA . THR A 1 253 ? 19.615 -10.590 -21.274 1.00 81.81 253 THR A CA 1
ATOM 2088 C C . THR A 1 253 ? 18.366 -9.819 -20.816 1.00 81.81 253 THR A C 1
ATOM 2090 O O . THR A 1 253 ? 17.849 -9.000 -21.578 1.00 81.81 253 THR A O 1
ATOM 2093 N N . PRO A 1 254 ? 17.835 -10.053 -19.599 1.00 88.88 254 PRO A N 1
ATOM 2094 C CA . PRO A 1 254 ? 16.753 -9.230 -19.064 1.00 88.88 254 PRO A CA 1
ATOM 2095 C C . PRO A 1 254 ? 17.118 -7.742 -19.062 1.00 88.88 254 PRO A C 1
ATOM 2097 O O . PRO A 1 254 ? 18.257 -7.410 -18.724 1.00 88.88 254 PRO A O 1
ATOM 2100 N N . ILE A 1 255 ? 16.151 -6.859 -19.345 1.00 89.38 255 ILE A N 1
ATOM 2101 C CA . ILE A 1 255 ? 16.346 -5.391 -19.379 1.00 89.38 255 ILE A CA 1
ATOM 2102 C C . ILE A 1 255 ? 17.091 -4.899 -18.130 1.00 89.38 255 ILE A C 1
ATOM 2104 O O . ILE A 1 255 ? 18.036 -4.116 -18.230 1.00 89.38 255 ILE A O 1
ATOM 2108 N N . PHE A 1 256 ? 16.716 -5.407 -16.952 1.00 93.00 256 PHE A N 1
ATOM 2109 C CA . PHE A 1 256 ? 17.390 -5.077 -15.699 1.00 93.00 256 PHE A CA 1
ATOM 2110 C C . PHE A 1 256 ? 18.890 -5.394 -15.742 1.00 93.00 256 PHE A C 1
ATOM 2112 O O . PHE A 1 256 ? 19.735 -4.551 -15.454 1.00 93.00 256 PHE A O 1
ATOM 2119 N N . ASN A 1 257 ? 19.232 -6.625 -16.112 1.00 90.62 257 ASN A N 1
ATOM 2120 C CA . ASN A 1 257 ? 20.615 -7.086 -16.103 1.00 90.62 257 ASN A CA 1
ATOM 2121 C C . ASN A 1 257 ? 21.468 -6.337 -17.137 1.00 90.62 257 ASN A C 1
ATOM 2123 O O . ASN A 1 257 ? 22.662 -6.161 -16.915 1.00 90.62 257 ASN A O 1
ATOM 2127 N N . GLU A 1 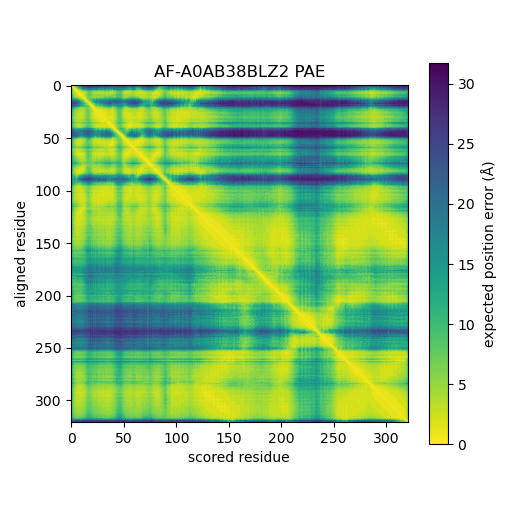258 ? 20.872 -5.908 -18.249 1.00 89.12 258 GLU A N 1
ATOM 2128 C CA . GLU A 1 258 ? 21.589 -5.206 -19.312 1.00 89.12 258 GLU A CA 1
ATOM 2129 C C . GLU A 1 258 ? 21.837 -3.728 -18.978 1.00 89.12 258 GLU A C 1
ATOM 2131 O O . GLU A 1 258 ? 22.956 -3.247 -19.146 1.00 89.12 258 GLU A O 1
ATOM 2136 N N . TYR A 1 259 ? 20.832 -3.007 -18.467 1.00 91.94 259 TYR A N 1
ATOM 2137 C CA . TYR A 1 259 ? 20.915 -1.541 -18.344 1.00 91.94 259 TYR A CA 1
ATOM 2138 C C . TYR A 1 259 ? 21.051 -1.028 -16.914 1.00 91.94 259 TYR A C 1
ATOM 2140 O O . TYR A 1 259 ? 21.627 0.041 -16.698 1.00 91.94 259 TYR A O 1
ATOM 2148 N N . PHE A 1 260 ? 20.562 -1.792 -15.939 1.00 93.94 260 PHE A N 1
ATOM 2149 C CA . PHE A 1 260 ? 20.501 -1.380 -14.538 1.00 93.94 260 PHE A CA 1
ATOM 2150 C C . PHE A 1 260 ? 21.646 -1.947 -13.696 1.00 93.94 260 PHE A C 1
ATOM 2152 O O . PHE A 1 260 ? 21.849 -1.514 -12.560 1.00 93.94 260 PHE A O 1
ATOM 2159 N N . ASN A 1 261 ? 22.438 -2.867 -14.253 1.00 90.25 261 ASN A N 1
ATOM 2160 C CA . ASN A 1 261 ? 23.609 -3.392 -13.568 1.00 90.25 261 ASN A CA 1
ATOM 2161 C C . ASN A 1 261 ? 24.638 -2.276 -13.297 1.00 90.25 261 ASN A C 1
ATOM 2163 O O . ASN A 1 261 ? 24.939 -1.445 -14.162 1.00 90.25 261 ASN A O 1
ATOM 2167 N N . GLY A 1 262 ? 25.144 -2.238 -12.064 1.00 87.94 262 GLY A N 1
ATOM 2168 C CA . GLY A 1 262 ? 26.002 -1.159 -11.563 1.00 87.94 262 GLY A CA 1
ATOM 2169 C C . GLY A 1 262 ? 25.284 0.167 -11.272 1.00 87.94 262 GLY A C 1
ATOM 2170 O O . GLY A 1 262 ? 25.932 1.097 -10.813 1.00 87.94 262 GLY A O 1
ATOM 2171 N N . ILE A 1 263 ? 23.974 0.268 -11.521 1.00 93.06 263 ILE A N 1
ATOM 2172 C CA . ILE A 1 263 ? 23.139 1.406 -11.096 1.00 93.06 263 ILE A CA 1
ATOM 2173 C C . ILE A 1 263 ? 22.338 1.010 -9.859 1.00 93.06 263 ILE A C 1
ATOM 2175 O O . ILE A 1 263 ? 22.301 1.745 -8.874 1.00 93.06 263 ILE A O 1
ATOM 2179 N N . CYS A 1 264 ? 21.719 -0.171 -9.902 1.00 91.69 264 CYS A N 1
ATOM 2180 C CA . CYS A 1 264 ? 20.902 -0.667 -8.809 1.00 91.69 264 CYS A CA 1
ATOM 2181 C C . CYS A 1 264 ? 21.008 -2.181 -8.619 1.00 91.69 264 CYS A C 1
ATOM 2183 O O . CYS A 1 264 ? 21.291 -2.942 -9.547 1.00 91.69 264 CYS A O 1
ATOM 2185 N N . ASP A 1 265 ? 20.789 -2.609 -7.378 1.00 90.25 265 ASP A N 1
ATOM 2186 C CA . ASP A 1 265 ? 20.831 -4.012 -6.984 1.00 90.25 265 ASP A CA 1
ATOM 2187 C C . ASP A 1 265 ? 19.527 -4.727 -7.387 1.00 90.25 265 ASP A C 1
ATOM 2189 O O . ASP A 1 265 ? 18.425 -4.173 -7.295 1.00 90.25 265 ASP A O 1
ATOM 2193 N N . ARG A 1 266 ? 19.642 -5.996 -7.805 1.00 89.75 266 ARG A N 1
ATOM 2194 C CA . ARG A 1 266 ? 18.506 -6.872 -8.141 1.00 89.75 266 ARG A CA 1
ATOM 2195 C C . ARG A 1 266 ? 17.505 -7.020 -6.996 1.00 89.75 266 ARG A C 1
ATOM 2197 O O . ARG A 1 266 ? 16.361 -7.381 -7.272 1.00 89.75 266 ARG A O 1
ATOM 2204 N N . ILE A 1 267 ? 17.881 -6.719 -5.750 1.00 89.88 267 ILE A N 1
ATOM 2205 C CA . ILE A 1 267 ? 16.967 -6.677 -4.601 1.00 89.88 267 ILE A CA 1
ATOM 2206 C C . ILE A 1 267 ? 15.730 -5.804 -4.862 1.00 89.88 267 ILE A C 1
ATOM 2208 O O . ILE A 1 267 ? 14.647 -6.130 -4.370 1.00 89.88 267 ILE A O 1
ATOM 2212 N N . ILE A 1 268 ? 15.849 -4.766 -5.704 1.00 92.06 268 ILE A N 1
ATOM 2213 C CA . ILE A 1 268 ? 14.730 -3.907 -6.110 1.00 92.06 268 ILE A CA 1
ATOM 2214 C C . ILE A 1 268 ? 13.580 -4.715 -6.710 1.00 92.06 268 ILE A C 1
ATOM 2216 O O . ILE A 1 268 ? 12.420 -4.497 -6.370 1.00 92.06 268 ILE A O 1
ATOM 2220 N N . LEU A 1 269 ? 13.900 -5.693 -7.559 1.00 91.31 269 LEU A N 1
ATOM 2221 C CA . LEU A 1 269 ? 12.912 -6.501 -8.272 1.00 91.31 269 LEU A CA 1
ATOM 2222 C C . LEU A 1 269 ? 12.066 -7.383 -7.344 1.00 91.31 269 LEU A C 1
ATOM 2224 O O . LEU A 1 269 ? 10.955 -7.773 -7.716 1.00 91.31 269 LEU A O 1
ATOM 2228 N N . ASN A 1 270 ? 12.608 -7.740 -6.179 1.00 90.25 270 ASN A N 1
ATOM 2229 C CA . ASN A 1 270 ? 11.910 -8.531 -5.170 1.00 90.25 270 ASN A CA 1
ATOM 2230 C C . ASN A 1 270 ? 11.130 -7.614 -4.226 1.00 90.25 270 ASN A C 1
ATOM 2232 O O . ASN A 1 270 ? 9.924 -7.798 -4.076 1.00 90.25 270 ASN A O 1
ATOM 2236 N N . LYS A 1 271 ? 11.783 -6.574 -3.684 1.00 91.94 271 LYS A N 1
ATOM 2237 C CA . LYS A 1 271 ? 11.144 -5.605 -2.779 1.00 91.94 271 LYS A CA 1
ATOM 2238 C C . LYS A 1 271 ? 9.919 -4.943 -3.408 1.00 91.94 271 LYS A C 1
ATOM 2240 O O . LYS A 1 271 ? 8.876 -4.860 -2.769 1.00 91.94 271 LYS A O 1
ATOM 2245 N N . TRP A 1 272 ? 10.006 -4.552 -4.678 1.00 93.25 272 TRP A N 1
ATOM 2246 C CA . TRP A 1 272 ? 8.868 -3.986 -5.401 1.00 93.25 272 TRP A CA 1
ATOM 2247 C C . TRP A 1 272 ? 7.690 -4.956 -5.528 1.00 93.25 272 TRP A C 1
ATOM 2249 O O . TRP A 1 272 ? 6.538 -4.555 -5.378 1.00 93.25 272 TRP A O 1
ATOM 2259 N N . GLY A 1 273 ? 7.959 -6.239 -5.793 1.00 89.75 273 GLY A N 1
ATOM 2260 C CA . GLY A 1 273 ? 6.909 -7.251 -5.928 1.00 89.75 273 GLY A CA 1
ATOM 2261 C C . GLY A 1 273 ? 6.133 -7.469 -4.627 1.00 89.75 273 GLY A C 1
ATOM 2262 O O . GLY A 1 273 ? 4.922 -7.684 -4.654 1.00 89.75 273 GLY A O 1
ATOM 2263 N N . ASP A 1 274 ? 6.805 -7.371 -3.480 1.00 90.81 274 ASP A N 1
ATOM 2264 C CA . ASP A 1 274 ? 6.146 -7.457 -2.175 1.00 90.81 274 ASP A CA 1
ATOM 2265 C C . ASP A 1 274 ? 5.398 -6.166 -1.824 1.00 90.81 274 ASP A C 1
ATOM 2267 O O . ASP A 1 274 ? 4.251 -6.218 -1.372 1.00 90.81 274 ASP A O 1
ATOM 2271 N N . LEU A 1 275 ? 5.994 -5.008 -2.116 1.00 92.31 275 LEU A N 1
ATOM 2272 C CA . LEU A 1 275 ? 5.359 -3.703 -1.938 1.00 92.31 275 LEU A CA 1
ATOM 2273 C C . LEU A 1 275 ? 4.104 -3.532 -2.803 1.00 92.31 275 LEU A C 1
ATOM 2275 O O . LEU A 1 275 ? 3.109 -2.991 -2.328 1.00 92.31 275 LEU A O 1
ATOM 2279 N N . SER A 1 276 ? 4.090 -4.058 -4.027 1.00 89.50 276 SER A N 1
ATOM 2280 C CA . SER A 1 276 ? 2.928 -3.957 -4.922 1.00 89.50 276 SER A CA 1
ATOM 2281 C C . SER A 1 276 ? 1.711 -4.724 -4.383 1.00 89.50 276 SER A C 1
ATOM 2283 O O . SER A 1 276 ? 0.579 -4.234 -4.427 1.00 89.50 276 SER A O 1
ATOM 2285 N N . LYS A 1 277 ? 1.928 -5.881 -3.739 1.00 89.81 277 LYS A N 1
ATOM 2286 C CA . LYS A 1 277 ? 0.856 -6.613 -3.034 1.00 89.81 277 LYS A CA 1
ATOM 2287 C C . LYS A 1 277 ? 0.290 -5.805 -1.862 1.00 89.81 277 LYS A C 1
ATOM 2289 O O . LYS A 1 277 ? -0.924 -5.808 -1.650 1.00 89.81 277 LYS A O 1
ATOM 2294 N N . LYS A 1 278 ? 1.153 -5.105 -1.118 1.00 90.88 278 LYS A N 1
ATOM 2295 C CA . LYS A 1 278 ? 0.766 -4.242 0.014 1.00 90.88 278 LYS A CA 1
ATOM 2296 C C . LYS A 1 278 ? 0.005 -3.006 -0.457 1.00 90.88 278 LYS A C 1
ATOM 2298 O O . LYS A 1 278 ? -1.055 -2.705 0.087 1.00 90.88 278 LYS A O 1
ATOM 2303 N N . ARG A 1 279 ? 0.454 -2.375 -1.543 1.00 90.50 279 ARG A N 1
ATOM 2304 C CA . ARG A 1 279 ? -0.258 -1.293 -2.238 1.00 90.50 279 ARG A CA 1
ATOM 2305 C C . ARG A 1 279 ? -1.681 -1.702 -2.615 1.00 90.50 279 ARG A C 1
ATOM 2307 O O . ARG A 1 279 ? -2.610 -0.930 -2.402 1.00 90.50 279 ARG A O 1
ATOM 2314 N N . ASN A 1 280 ? -1.888 -2.935 -3.085 1.00 88.25 280 ASN A N 1
ATOM 2315 C CA . ASN A 1 280 ? -3.234 -3.451 -3.363 1.00 88.25 280 ASN A CA 1
ATOM 2316 C C . ASN A 1 280 ? -4.098 -3.601 -2.098 1.00 88.25 280 ASN A C 1
ATOM 2318 O O . ASN A 1 280 ? -5.315 -3.475 -2.174 1.00 88.25 280 ASN A O 1
ATOM 2322 N N . HIS A 1 281 ? -3.519 -3.867 -0.923 1.00 87.56 281 HIS A N 1
ATOM 2323 C CA . HIS A 1 281 ? -4.292 -3.865 0.326 1.00 87.56 281 HIS A CA 1
ATOM 2324 C C . HIS A 1 281 ? -4.801 -2.464 0.675 1.00 87.56 281 HIS A C 1
ATOM 2326 O O . HIS A 1 281 ? -5.970 -2.326 1.032 1.00 87.56 281 HIS A O 1
ATOM 2332 N N . ILE A 1 282 ? -3.953 -1.452 0.493 1.00 89.38 282 ILE A N 1
ATOM 2333 C CA . ILE A 1 282 ? -4.281 -0.049 0.761 1.00 89.38 282 ILE A CA 1
ATOM 2334 C C . ILE A 1 282 ? -5.316 0.479 -0.236 1.00 89.38 282 ILE A C 1
ATOM 2336 O O . ILE A 1 282 ? -6.338 1.025 0.160 1.00 89.38 282 ILE A O 1
ATOM 2340 N N . ALA A 1 283 ? -5.115 0.235 -1.535 1.00 85.81 283 ALA A N 1
ATOM 2341 C CA . ALA A 1 283 ? -6.020 0.696 -2.592 1.00 85.81 283 ALA A CA 1
ATOM 2342 C C . ALA A 1 283 ? -7.448 0.123 -2.480 1.00 85.81 283 ALA A C 1
ATOM 2344 O O . ALA A 1 283 ? -8.392 0.691 -3.025 1.00 85.81 283 ALA A O 1
ATOM 2345 N N . HIS A 1 284 ? -7.619 -1.002 -1.780 1.00 85.12 284 HIS A N 1
ATOM 2346 C CA . HIS A 1 284 ? -8.920 -1.615 -1.508 1.00 85.12 284 HIS A CA 1
ATOM 2347 C C . HIS A 1 284 ? -9.463 -1.301 -0.105 1.00 85.12 284 HIS A C 1
ATOM 2349 O O . HIS A 1 284 ? -10.370 -1.997 0.351 1.00 85.12 284 HIS A O 1
ATOM 2355 N N . ASN A 1 285 ? -8.926 -0.278 0.572 1.00 81.94 285 ASN A N 1
ATOM 2356 C CA . ASN A 1 285 ? -9.377 0.203 1.881 1.00 81.94 285 ASN A CA 1
ATOM 2357 C C . ASN A 1 285 ? -9.505 -0.919 2.923 1.00 81.94 285 ASN A C 1
ATOM 2359 O O . ASN A 1 285 ? -10.466 -0.970 3.695 1.00 81.94 285 ASN A O 1
ATOM 2363 N N . LYS A 1 286 ? -8.561 -1.870 2.923 1.00 88.75 286 LYS A N 1
ATOM 2364 C CA . LYS A 1 286 ? -8.526 -2.898 3.968 1.00 88.75 286 LYS A CA 1
ATOM 2365 C C . LYS A 1 286 ? -8.250 -2.242 5.324 1.00 88.75 286 LYS A C 1
ATOM 2367 O O . LYS A 1 286 ? -7.646 -1.173 5.385 1.00 88.75 286 LYS A O 1
ATOM 2372 N N . LEU A 1 287 ? -8.690 -2.893 6.402 1.00 88.62 287 LEU A N 1
ATOM 2373 C CA . LEU A 1 287 ? -8.435 -2.409 7.759 1.00 88.62 287 LEU A CA 1
ATOM 2374 C C . LEU A 1 287 ? -6.928 -2.371 8.036 1.00 88.62 287 LEU A C 1
ATOM 2376 O O . LEU A 1 287 ? -6.231 -3.360 7.799 1.00 88.62 287 LEU A O 1
ATOM 2380 N N . ILE A 1 288 ? -6.461 -1.235 8.546 1.00 90.75 288 ILE A N 1
ATOM 2381 C CA . ILE A 1 288 ? -5.075 -0.972 8.930 1.00 90.75 288 ILE A CA 1
ATOM 2382 C C . ILE A 1 288 ? -5.081 -0.465 10.368 1.00 90.75 288 ILE A C 1
ATOM 2384 O O . ILE A 1 288 ? -5.817 0.464 10.705 1.00 90.75 288 ILE A O 1
ATOM 2388 N N . ASP A 1 289 ? -4.269 -1.087 11.214 1.00 90.00 289 ASP A N 1
ATOM 2389 C CA . ASP A 1 289 ? -3.970 -0.592 12.551 1.00 90.00 289 ASP A CA 1
ATOM 2390 C C . ASP A 1 289 ? -2.582 0.061 12.597 1.00 90.00 289 ASP A C 1
ATOM 2392 O O . ASP A 1 289 ? -1.861 0.092 11.599 1.00 90.00 289 ASP A O 1
ATOM 2396 N N . SER A 1 290 ? -2.226 0.622 13.752 1.00 89.12 290 SER A N 1
ATOM 2397 C CA . SER A 1 290 ? -0.965 1.344 13.939 1.00 89.12 290 SER A CA 1
ATOM 2398 C C . SER A 1 290 ? 0.262 0.474 13.655 1.00 89.12 290 SER A C 1
ATOM 2400 O O . SER A 1 290 ? 1.176 0.923 12.974 1.00 89.12 290 SER A O 1
ATOM 2402 N N . GLU A 1 291 ? 0.262 -0.783 14.104 1.00 91.00 291 GLU A N 1
ATOM 2403 C CA . GLU A 1 291 ? 1.369 -1.725 13.891 1.00 91.00 291 GLU A CA 1
ATOM 2404 C C . GLU A 1 291 ? 1.583 -2.010 12.398 1.00 91.00 291 GLU A C 1
ATOM 2406 O O . GLU A 1 291 ? 2.708 -1.944 11.895 1.00 91.00 291 GLU A O 1
ATOM 2411 N N . LEU A 1 292 ? 0.500 -2.283 11.660 1.00 92.94 292 LEU A N 1
ATOM 2412 C CA . LEU A 1 292 ? 0.584 -2.503 10.219 1.00 92.94 292 LEU A CA 1
ATOM 2413 C C . LEU A 1 292 ? 0.971 -1.221 9.470 1.00 92.94 292 LEU A C 1
ATOM 2415 O O . LEU A 1 292 ? 1.739 -1.286 8.508 1.00 92.94 292 LEU A O 1
ATOM 2419 N N . PHE A 1 293 ? 0.468 -0.065 9.912 1.00 93.31 293 PHE A N 1
ATOM 2420 C CA . PHE A 1 293 ? 0.838 1.238 9.365 1.00 93.31 293 PHE A CA 1
ATOM 2421 C C . PHE A 1 293 ? 2.338 1.509 9.512 1.00 93.31 293 PHE A C 1
ATOM 2423 O O . PHE A 1 293 ? 2.992 1.837 8.523 1.00 93.31 293 PHE A O 1
ATOM 2430 N N . GLU A 1 294 ? 2.892 1.330 10.712 1.00 93.94 294 GLU A N 1
ATOM 2431 C CA . GLU A 1 294 ? 4.318 1.521 10.993 1.00 93.94 294 GLU A CA 1
ATOM 2432 C C . GLU A 1 294 ? 5.179 0.560 10.171 1.00 93.94 294 GLU A C 1
ATOM 2434 O O . GLU A 1 294 ? 6.131 0.989 9.516 1.00 93.94 294 GLU A O 1
ATOM 2439 N N . SER A 1 295 ? 4.798 -0.722 10.125 1.00 95.25 295 SER A N 1
ATOM 2440 C CA . SER A 1 295 ? 5.483 -1.730 9.312 1.00 95.25 295 SER A CA 1
ATOM 2441 C C . SER A 1 295 ? 5.498 -1.349 7.831 1.00 95.25 295 SER A C 1
ATOM 2443 O O . SER A 1 295 ? 6.558 -1.367 7.205 1.00 95.25 295 SER A O 1
ATOM 2445 N N . PHE A 1 296 ? 4.352 -0.969 7.259 1.00 95.75 296 PHE A N 1
ATOM 2446 C CA . PHE A 1 296 ? 4.280 -0.588 5.848 1.00 95.75 296 PHE A CA 1
ATOM 2447 C C . PHE A 1 296 ? 5.027 0.717 5.579 1.00 95.75 296 PHE A C 1
ATOM 2449 O O . PHE A 1 296 ? 5.738 0.802 4.581 1.00 95.75 296 PHE A O 1
ATOM 2456 N N . SER A 1 297 ? 4.904 1.717 6.457 1.00 96.00 297 SER A N 1
ATOM 2457 C CA . SER A 1 297 ? 5.615 2.988 6.310 1.00 96.00 297 SER A CA 1
ATOM 2458 C C . SER A 1 297 ? 7.124 2.775 6.307 1.00 96.00 297 SER A C 1
ATOM 2460 O O . SER A 1 297 ? 7.787 3.260 5.396 1.00 96.00 297 SER A O 1
ATOM 2462 N N . SER A 1 298 ? 7.654 2.014 7.270 1.00 96.38 298 SER A N 1
ATOM 2463 C CA . SER A 1 298 ? 9.089 1.724 7.354 1.00 96.38 298 SER A CA 1
ATOM 2464 C C . SER A 1 298 ? 9.593 1.023 6.097 1.00 96.38 298 SER A C 1
ATOM 2466 O O . SER A 1 298 ? 10.635 1.389 5.566 1.00 96.38 298 SER A O 1
ATOM 2468 N N . GLU A 1 299 ? 8.852 0.043 5.576 1.00 95.88 299 GLU A N 1
ATOM 2469 C CA . GLU A 1 299 ? 9.257 -0.663 4.360 1.00 95.88 299 GLU A CA 1
ATOM 2470 C C . GLU A 1 299 ? 9.230 0.219 3.106 1.00 95.88 299 GLU A C 1
ATOM 2472 O O . GLU A 1 299 ? 10.086 0.065 2.231 1.00 95.88 299 GLU A O 1
ATOM 2477 N N . ILE A 1 300 ? 8.253 1.128 3.006 1.00 96.75 300 ILE A N 1
ATOM 2478 C CA . ILE A 1 300 ? 8.198 2.116 1.923 1.00 96.75 300 ILE A CA 1
ATOM 2479 C C . ILE A 1 300 ? 9.394 3.059 2.025 1.00 96.75 300 ILE A C 1
ATOM 2481 O O . ILE A 1 300 ? 10.062 3.276 1.019 1.00 96.75 300 ILE A O 1
ATOM 2485 N N . ASP A 1 301 ? 9.684 3.576 3.219 1.00 96.81 301 ASP A N 1
ATOM 2486 C CA . ASP A 1 301 ? 10.774 4.528 3.452 1.00 96.81 301 ASP A CA 1
ATOM 2487 C C . ASP A 1 301 ? 12.148 3.876 3.181 1.00 96.81 301 ASP A C 1
ATOM 2489 O O . ASP A 1 301 ? 12.984 4.445 2.474 1.00 96.81 301 ASP A O 1
ATOM 2493 N N . ASP A 1 302 ? 12.352 2.631 3.627 1.00 95.69 302 ASP A N 1
ATOM 2494 C CA . ASP A 1 302 ? 13.549 1.835 3.325 1.00 95.69 302 ASP A CA 1
ATOM 2495 C C . ASP A 1 302 ? 13.742 1.630 1.821 1.00 95.69 302 ASP A C 1
ATOM 2497 O O . ASP A 1 302 ? 14.862 1.636 1.301 1.00 95.69 302 ASP A O 1
ATOM 2501 N N . PHE A 1 303 ? 12.650 1.376 1.103 1.00 96.06 303 PHE A N 1
ATOM 2502 C CA . PHE A 1 303 ? 12.715 1.146 -0.329 1.00 96.06 303 PHE A CA 1
ATOM 2503 C C . PHE A 1 303 ? 12.875 2.450 -1.119 1.00 96.06 303 PHE A C 1
ATOM 2505 O O . PHE A 1 303 ? 13.617 2.474 -2.103 1.00 96.06 303 PHE A O 1
ATOM 2512 N N . ASP A 1 304 ? 12.281 3.548 -0.659 1.00 96.25 304 ASP A N 1
ATOM 2513 C CA . ASP A 1 304 ? 12.493 4.880 -1.223 1.00 96.25 304 ASP A CA 1
ATOM 2514 C C . ASP A 1 304 ? 13.970 5.291 -1.144 1.00 96.25 304 ASP A C 1
ATOM 2516 O O . ASP A 1 304 ? 14.531 5.775 -2.127 1.00 96.25 304 ASP A O 1
ATOM 2520 N N . ALA A 1 305 ? 14.652 4.987 -0.034 1.00 96.12 305 ALA A N 1
ATOM 2521 C CA . ALA A 1 305 ? 16.094 5.210 0.106 1.00 96.12 305 ALA A CA 1
ATOM 2522 C C . ALA A 1 305 ? 16.933 4.402 -0.908 1.00 96.12 305 ALA A C 1
ATOM 2524 O O . ALA A 1 305 ? 17.955 4.882 -1.416 1.00 96.12 305 ALA A O 1
ATOM 2525 N N . ILE A 1 306 ? 16.495 3.186 -1.255 1.00 95.88 306 ILE A N 1
ATOM 2526 C CA . ILE A 1 306 ? 17.131 2.371 -2.303 1.00 95.88 306 ILE A CA 1
ATOM 2527 C C . ILE A 1 306 ? 16.935 3.019 -3.680 1.00 95.88 306 ILE A C 1
ATOM 2529 O O . ILE A 1 306 ? 17.886 3.086 -4.467 1.00 95.88 306 ILE A O 1
ATOM 2533 N N . ILE A 1 307 ? 15.730 3.517 -3.979 1.00 96.25 307 ILE A N 1
ATOM 2534 C CA . ILE A 1 307 ? 15.447 4.236 -5.229 1.00 96.25 307 ILE A CA 1
ATOM 2535 C C . ILE A 1 307 ? 16.256 5.534 -5.309 1.00 96.25 307 ILE A C 1
ATOM 2537 O O . ILE A 1 307 ? 16.832 5.822 -6.356 1.00 96.25 307 ILE A O 1
ATOM 2541 N N . ASP A 1 308 ? 16.360 6.285 -4.213 1.00 96.06 308 ASP A N 1
ATOM 2542 C CA . ASP A 1 308 ? 17.159 7.510 -4.124 1.00 96.06 308 ASP A CA 1
ATOM 2543 C C . ASP A 1 308 ? 18.640 7.256 -4.431 1.00 96.06 308 ASP A C 1
ATOM 2545 O O . ASP A 1 308 ? 19.234 7.922 -5.279 1.00 96.06 308 ASP A O 1
ATOM 2549 N N . THR A 1 309 ? 19.216 6.227 -3.807 1.00 96.69 309 THR A N 1
ATOM 2550 C CA . THR A 1 309 ? 20.602 5.808 -4.059 1.00 96.69 309 THR A CA 1
ATOM 2551 C C . THR A 1 309 ? 20.793 5.373 -5.513 1.00 96.69 309 THR A C 1
ATOM 2553 O O . THR A 1 309 ? 21.762 5.756 -6.161 1.00 96.69 309 THR A O 1
ATOM 2556 N N . SER A 1 310 ? 19.837 4.621 -6.062 1.00 96.75 310 SER A N 1
ATOM 2557 C CA . SER A 1 310 ? 19.878 4.163 -7.456 1.00 96.75 310 SER A CA 1
ATOM 2558 C C . SER A 1 310 ? 19.809 5.321 -8.453 1.00 96.75 310 SER A C 1
ATOM 2560 O O . SER A 1 310 ? 20.503 5.304 -9.468 1.00 96.75 310 SER A O 1
ATOM 2562 N N . LEU A 1 311 ? 19.001 6.345 -8.163 1.00 96.25 311 LEU A N 1
ATOM 2563 C CA . LEU A 1 311 ? 18.931 7.569 -8.961 1.00 96.25 311 LEU A CA 1
ATOM 2564 C C . LEU A 1 311 ? 20.253 8.339 -8.913 1.00 96.25 311 LEU A C 1
ATOM 2566 O O . LEU A 1 311 ? 20.736 8.751 -9.963 1.00 96.25 311 LEU A O 1
ATOM 2570 N N . LYS A 1 312 ? 20.872 8.483 -7.734 1.00 95.81 312 LYS A N 1
ATOM 2571 C CA . LYS A 1 312 ? 22.197 9.112 -7.589 1.00 95.81 312 LYS A CA 1
ATOM 2572 C C . LYS A 1 312 ? 23.261 8.377 -8.406 1.00 95.81 312 LYS A C 1
ATOM 2574 O O . LYS A 1 312 ? 23.929 9.006 -9.220 1.00 95.81 312 LYS A O 1
ATOM 2579 N N . ASN A 1 313 ? 23.326 7.050 -8.290 1.00 96.00 313 ASN A N 1
ATOM 2580 C CA . ASN A 1 313 ? 24.237 6.221 -9.086 1.00 96.00 313 ASN A CA 1
ATOM 2581 C C . ASN A 1 313 ? 23.995 6.385 -10.595 1.00 96.00 313 ASN A C 1
ATOM 2583 O O . ASN A 1 313 ? 24.941 6.428 -11.380 1.00 96.00 313 ASN A O 1
ATOM 2587 N N . ALA A 1 314 ? 22.728 6.466 -11.020 1.00 96.06 314 ALA A N 1
ATOM 2588 C CA . ALA A 1 314 ? 22.387 6.687 -12.421 1.00 96.06 314 ALA A CA 1
ATOM 2589 C C . ALA A 1 314 ? 22.881 8.057 -12.901 1.00 96.06 314 ALA A C 1
ATOM 2591 O O . ALA A 1 314 ? 23.498 8.143 -13.959 1.00 96.06 314 ALA A O 1
ATOM 2592 N N . VAL A 1 315 ? 22.634 9.116 -12.123 1.00 95.25 315 VAL A N 1
ATOM 2593 C CA . VAL A 1 315 ? 23.097 10.473 -12.438 1.00 95.25 315 VAL A CA 1
ATOM 2594 C C . VAL A 1 315 ? 24.619 10.493 -12.547 1.00 95.25 315 VAL A C 1
ATOM 2596 O O . VAL A 1 315 ? 25.131 10.882 -13.586 1.00 95.25 315 VAL A O 1
ATOM 2599 N N . GLU A 1 316 ? 25.350 9.979 -11.559 1.00 94.88 316 GLU A N 1
ATOM 2600 C CA . GLU A 1 316 ? 26.819 9.920 -11.596 1.00 94.88 316 GLU A CA 1
ATOM 2601 C C . GLU A 1 316 ? 27.355 9.156 -12.815 1.00 94.88 316 GLU A C 1
ATOM 2603 O O . GLU A 1 316 ? 28.323 9.578 -13.453 1.00 94.88 316 GLU A O 1
ATOM 2608 N N . LYS A 1 317 ? 26.707 8.045 -13.182 1.00 94.19 317 LYS A N 1
ATOM 2609 C CA . LYS A 1 317 ? 27.089 7.246 -14.350 1.00 94.19 317 LYS A CA 1
ATOM 2610 C C . LYS A 1 317 ? 26.909 8.006 -15.666 1.00 94.19 317 LYS A C 1
ATOM 2612 O O . LYS A 1 317 ? 27.732 7.837 -16.564 1.00 94.19 317 LYS A O 1
ATOM 2617 N N . PHE A 1 318 ? 25.850 8.806 -15.794 1.00 93.81 318 PHE A N 1
ATOM 2618 C CA . PHE A 1 318 ? 25.498 9.481 -17.049 1.00 93.81 318 PHE A CA 1
ATOM 2619 C C . PHE A 1 318 ? 25.925 10.955 -17.118 1.00 93.81 318 PHE A C 1
ATOM 2621 O O . PHE A 1 318 ? 25.977 11.501 -18.209 1.00 93.81 318 PHE A O 1
ATOM 2628 N N . SER A 1 319 ? 26.294 11.594 -16.004 1.00 85.00 319 SER A N 1
ATOM 2629 C CA . SER A 1 319 ? 26.831 12.966 -15.984 1.00 85.00 319 SER A CA 1
ATOM 2630 C C . SER A 1 319 ? 28.285 13.080 -16.463 1.00 85.00 319 SER A C 1
ATOM 2632 O O . SER A 1 319 ? 28.781 14.189 -16.621 1.00 85.00 319 SER A O 1
ATOM 2634 N N . ASN A 1 320 ? 28.974 11.956 -16.678 1.00 61.66 320 ASN A N 1
ATOM 2635 C CA . ASN A 1 320 ? 30.364 11.911 -17.149 1.00 61.66 320 ASN A CA 1
ATOM 2636 C C . ASN A 1 320 ? 30.498 11.759 -18.682 1.00 61.66 320 ASN A C 1
ATOM 2638 O O . ASN A 1 320 ? 31.564 11.372 -19.163 1.00 61.66 320 ASN A O 1
ATOM 2642 N N . TYR A 1 321 ? 29.431 12.047 -19.432 1.00 49.81 321 TYR A N 1
ATOM 2643 C CA . TYR A 1 321 ? 29.367 12.033 -20.899 1.00 49.81 321 TYR A CA 1
ATOM 2644 C C . TYR A 1 321 ? 28.857 13.374 -21.427 1.00 49.81 321 TYR A C 1
ATOM 2646 O O . TYR A 1 321 ? 29.282 13.749 -22.542 1.00 49.81 321 TYR A O 1
#

Sequence (321 aa):
MDTMRRKIKFITIKNSSMQLEINYTDLVSSIEEEVSGIKFPMTDETNINKGIVYNVSLDEQIVGTLFFCEKKYNGYLNMEIIIDITSDQSLSGKYEKEIGDMKKSIKNYLIKKGIQKIFWLEDYQSEHYNQLLSNKFYLLENRFRNLINFVMINQKGSDWFINEAPYSFRRQHQNLSENYREQVTSFSGVDDTLYCMLTDDLVDILKKEPKKLKDSSPNKIEALLHTLMKQLDGKSKHDSIKRTILNQFDKNTPIFNEYFNGICDRIILNKWGDLSKKRNHIAHNKLIDSELFESFSSEIDDFDAIIDTSLKNAVEKFSNY

Radius of gyration: 29.4 Å; Cα contacts (8 Å, |Δi|>4): 357; chains: 1; bounding box: 66×55×81 Å

Nearest PDB structures (foldseek):
  3uid-assembly1_A  TM=4.278E-01  e=1.541E-02  Mycolicibacterium smegmatis MC2 155
  2luz-assembly1_A  TM=5.721E-01  e=1.824E-01  Micromonospora echinospora
  1z94-assembly1_A  TM=4.201E-01  e=6.120E-02  Chromobacterium violaceum ATCC 12472
  4fpw-assembly3_A  TM=4.150E-01  e=6.483E-02  Micromonospora echinospora
  4fpw-assembly3_B  TM=4.823E-01  e=3.635E-01  Micromonospora echinospora

Foldseek 3Di:
DPPPFQKWKKKFDDDQPDPQDDDVVVLQVQLCVQFPQWDWDADDPPCPPVKGKTFIGGNNRGFWIWIWDWDDDPNGIMIMIMTTGDDPVCPPPVNQVSVLSSVVSSVVVCVVSPGPDMDTPDHNSLLVLLVVLLVLVVVLLVLLLVLVCLLQCLVPNPCSCVVQFAPVLVVQQVVQVVVVCVVCVVCPPDDCSSVSDALLVSLVRQQDFHWDFPDPDPVVVVVLVVVLVVCVVVVHDPVVSVVSVSVRTDRGDGNCVPGQVQLADPVLSVLSNVLSVVSVCSVVSHGDGPVNSVVNVVSSVVSSVRSVSSVVSSCVVSVVD

Secondary structure (DSSP, 8-state):
-----EEEEEEEEPPTT------HHHHHHHHHHHSTTEE-PBP----GGGEEEEEEEETTEEEEEEEEEEEEETTEEEEEEEEEE--GGGGSHHHHHHHHHHHHHHHHHHHHTT--EEEEEEEHHHHHHHHHHHHHHHHHHHHHHHHHHHHHHHHH-TTHHHHHS-HHHHHHHHHHHHHHHTT-GGGTT---TTTTS-TTHHHHHHHS----BS---HHHHHHHHHHHHHHHHTT--HHHHHHHHHTTB--PPPHIIIIITTTS-THHHHHHHHHHHHHHHHHTT----HHHHHHHHHHHHHHHHHHHHHHHHHHHHHTT-